Protein AF-A0A8J1ZLB8-F1 (afdb_monomer_lite)

Foldseek 3Di:
DPPPDPPVPPLVFPDVVLVVVVVVVVVVVVVVCVVVDDPDPPPDDDDDDPVNPPPPPVVVVVVCVVVVVVVVVVVVVVVVVCVVPPPPPDPPPDPPDPPPDPCNVVVVVVVVVVVVVVVVVVVCVVPPDDPDPVVVVVVVVLVVLVSVCNRDNPCVVVCVCVVVVPDPCVVVPDDPDDDDDDDDDDDDDDDDDDDDDDDDDDDDDDDDDDDDDDDDDDDDDDDDDDPPPPDPVVVVVVVVVVVVVVVVVVVVVVVVD

pLDDT: mean 73.33, std 17.52, range [40.47, 98.06]

Structure (mmCIF, N/CA/C/O backbone):
data_AF-A0A8J1ZLB8-F1
#
_entry.id   AF-A0A8J1ZLB8-F1
#
loop_
_atom_site.group_PDB
_atom_site.id
_atom_site.type_symbol
_atom_site.label_atom_id
_atom_site.label_alt_id
_atom_site.label_comp_id
_atom_site.label_asym_id
_atom_site.label_entity_id
_atom_site.label_seq_id
_atom_site.pdbx_PDB_ins_code
_atom_site.Cartn_x
_atom_site.Cartn_y
_atom_site.Cartn_z
_atom_site.occupancy
_atom_site.B_iso_or_equiv
_atom_site.auth_seq_id
_atom_site.auth_comp_id
_atom_site.auth_asym_id
_atom_site.auth_atom_id
_atom_site.pdbx_PDB_model_num
ATOM 1 N N . MET A 1 1 ? -5.712 25.167 -37.700 1.00 40.47 1 MET A N 1
ATOM 2 C CA . MET A 1 1 ? -4.443 24.939 -38.430 1.00 40.47 1 MET A CA 1
ATOM 3 C C . MET A 1 1 ? -3.488 24.158 -37.533 1.00 40.47 1 MET A C 1
ATOM 5 O O . MET A 1 1 ? -3.060 24.693 -36.518 1.00 40.47 1 MET A O 1
ATOM 9 N N . ARG A 1 2 ? -3.195 22.885 -37.835 1.00 43.94 2 ARG A N 1
ATOM 10 C CA . ARG A 1 2 ? -2.153 22.135 -37.110 1.00 43.94 2 ARG A CA 1
ATOM 11 C C . ARG A 1 2 ? -0.800 22.646 -37.607 1.00 43.94 2 ARG A C 1
ATOM 13 O O . ARG A 1 2 ? -0.484 22.433 -38.773 1.00 43.94 2 ARG A O 1
ATOM 20 N N . LYS A 1 3 ? -0.031 23.344 -36.763 1.00 55.56 3 LYS A N 1
ATOM 21 C CA . LYS A 1 3 ? 1.382 23.636 -37.055 1.00 55.56 3 LYS A CA 1
ATOM 22 C C . LYS A 1 3 ? 2.060 22.293 -37.322 1.00 55.56 3 LYS A C 1
ATOM 24 O O . LYS A 1 3 ? 2.099 21.449 -36.430 1.00 55.56 3 LYS A O 1
ATOM 29 N N . GLY A 1 4 ? 2.504 22.077 -38.558 1.00 53.75 4 GLY A N 1
ATOM 30 C CA . GLY A 1 4 ? 3.245 20.882 -38.934 1.00 53.75 4 GLY A CA 1
ATOM 31 C C . GLY A 1 4 ? 4.546 20.865 -38.151 1.00 53.75 4 GLY A C 1
ATOM 32 O O . GLY A 1 4 ? 5.488 21.571 -38.497 1.00 53.75 4 GLY A O 1
ATOM 33 N N . THR A 1 5 ? 4.583 20.110 -37.057 1.00 59.38 5 THR A N 1
ATOM 34 C CA . THR A 1 5 ? 5.832 19.806 -36.373 1.00 59.38 5 THR A CA 1
ATOM 35 C C . THR A 1 5 ? 6.737 19.109 -37.376 1.00 59.38 5 THR A C 1
ATOM 37 O O . THR A 1 5 ? 6.315 18.207 -38.105 1.00 59.38 5 THR A O 1
ATOM 40 N N . ASN A 1 6 ? 7.971 19.593 -37.476 1.00 57.19 6 ASN A N 1
ATOM 41 C CA . ASN A 1 6 ? 8.939 19.115 -38.447 1.00 57.19 6 ASN A CA 1
ATOM 42 C C . ASN A 1 6 ? 9.254 17.642 -38.124 1.00 57.19 6 ASN A C 1
ATOM 44 O O . ASN A 1 6 ? 10.035 17.345 -37.222 1.00 57.19 6 ASN A O 1
ATOM 48 N N . LYS A 1 7 ? 8.591 16.701 -38.815 1.00 56.00 7 LYS A N 1
ATOM 49 C CA . LYS A 1 7 ? 8.651 15.254 -38.518 1.00 56.00 7 LYS A CA 1
ATOM 50 C C . LYS A 1 7 ? 10.075 14.689 -38.581 1.00 56.00 7 LYS A C 1
ATOM 52 O O . LYS A 1 7 ? 10.342 13.642 -38.008 1.00 56.00 7 LYS A O 1
ATOM 57 N N . ARG A 1 8 ? 10.988 15.390 -39.259 1.00 54.62 8 ARG A N 1
ATOM 58 C CA . ARG A 1 8 ? 12.393 15.002 -39.424 1.00 54.62 8 ARG A CA 1
ATOM 59 C C . ARG A 1 8 ? 13.282 15.243 -38.201 1.00 54.62 8 ARG A C 1
ATOM 61 O O . ARG A 1 8 ? 14.346 14.642 -38.148 1.00 54.62 8 ARG A O 1
ATOM 68 N N . THR A 1 9 ? 12.896 16.093 -37.248 1.00 60.22 9 THR A N 1
ATOM 69 C CA . THR A 1 9 ? 13.783 16.492 -36.133 1.00 60.22 9 THR A CA 1
ATOM 70 C C . THR A 1 9 ? 13.351 15.963 -34.770 1.00 60.22 9 THR A C 1
ATOM 72 O O . THR A 1 9 ? 14.008 16.253 -33.774 1.00 60.22 9 THR A O 1
ATOM 75 N N . ASN A 1 10 ? 12.258 15.203 -34.689 1.00 60.19 10 ASN A N 1
ATOM 76 C CA . ASN A 1 10 ? 11.824 14.640 -33.419 1.00 60.19 10 ASN A CA 1
ATOM 77 C C . ASN A 1 10 ? 12.592 13.340 -33.131 1.00 60.19 10 ASN A C 1
ATOM 79 O O . ASN A 1 10 ? 12.220 12.268 -33.596 1.00 60.19 10 ASN A O 1
ATOM 83 N N . VAL A 1 11 ? 13.699 13.465 -32.398 1.00 63.94 11 VAL A N 1
ATOM 84 C CA . VAL A 1 11 ? 14.582 12.359 -31.977 1.00 63.94 11 VAL A CA 1
ATOM 85 C C . VAL A 1 11 ? 14.112 11.661 -30.697 1.00 63.94 11 VAL A C 1
ATOM 87 O O . VAL A 1 11 ? 14.780 10.740 -30.235 1.00 63.94 11 VAL A O 1
ATOM 90 N N . SER A 1 12 ? 12.969 12.058 -30.121 1.00 67.94 12 SER A N 1
ATOM 91 C CA . SER A 1 12 ? 12.459 11.471 -28.873 1.00 67.94 12 SER A CA 1
ATOM 92 C C . SER A 1 12 ? 12.222 9.962 -28.965 1.00 67.94 12 SER A C 1
ATOM 94 O O . SER A 1 12 ? 12.356 9.264 -27.965 1.00 67.94 12 SER A O 1
ATOM 96 N N . TYR A 1 13 ? 11.918 9.450 -30.160 1.00 72.06 13 TYR A N 1
ATOM 97 C CA . TYR A 1 13 ? 11.732 8.024 -30.407 1.00 72.06 13 TYR A CA 1
ATOM 98 C C . TYR A 1 13 ? 12.517 7.611 -31.650 1.00 72.06 13 TYR A C 1
ATOM 100 O O . TYR A 1 13 ? 12.378 8.216 -32.711 1.00 72.06 13 TYR A O 1
ATOM 108 N N . GLY A 1 14 ? 13.320 6.550 -31.542 1.00 72.50 14 GLY A N 1
ATOM 109 C CA . GLY A 1 14 ? 14.112 6.042 -32.666 1.00 72.50 14 GLY A CA 1
ATOM 110 C C . GLY A 1 14 ? 13.281 5.400 -33.786 1.00 72.50 14 GLY A C 1
ATOM 111 O O . GLY A 1 14 ? 13.814 5.147 -34.862 1.00 72.50 14 GLY A O 1
ATOM 112 N N . ASN A 1 15 ? 11.994 5.121 -33.546 1.00 80.44 15 ASN A N 1
ATOM 113 C CA . ASN A 1 15 ? 11.062 4.546 -34.517 1.00 80.44 15 ASN A CA 1
ATOM 114 C C . ASN A 1 15 ? 9.726 5.324 -34.499 1.00 80.44 15 ASN A C 1
ATOM 116 O O . ASN A 1 15 ? 9.099 5.394 -33.437 1.00 80.44 15 ASN A O 1
ATOM 120 N N . PRO A 1 16 ? 9.259 5.867 -35.643 1.00 78.56 16 PRO A N 1
ATOM 121 C CA . PRO A 1 16 ? 8.030 6.663 -35.709 1.00 78.56 16 PRO A CA 1
ATOM 122 C C . PRO A 1 16 ? 6.764 5.871 -35.355 1.00 78.56 16 PRO A C 1
ATOM 124 O O . PRO A 1 16 ? 5.868 6.417 -34.724 1.00 78.56 16 PRO A O 1
ATOM 127 N N . ILE A 1 17 ? 6.705 4.576 -35.680 1.00 81.38 17 ILE A N 1
ATOM 128 C CA . ILE A 1 17 ? 5.541 3.729 -35.365 1.00 81.38 17 ILE A CA 1
ATOM 129 C C . ILE A 1 17 ? 5.381 3.595 -33.848 1.00 81.38 17 ILE A C 1
ATOM 131 O O . ILE A 1 17 ? 4.277 3.655 -33.313 1.00 81.38 17 ILE A O 1
ATOM 135 N N . ILE A 1 18 ? 6.501 3.453 -33.137 1.00 78.56 18 ILE A N 1
ATOM 136 C CA . ILE A 1 18 ? 6.495 3.357 -31.677 1.00 78.56 18 ILE A CA 1
ATOM 137 C C . ILE A 1 18 ? 6.088 4.693 -31.053 1.00 78.56 18 ILE A C 1
ATOM 139 O O . ILE A 1 18 ? 5.350 4.698 -30.071 1.00 78.56 18 ILE A O 1
ATOM 143 N N . ALA A 1 19 ? 6.518 5.812 -31.643 1.00 83.00 19 ALA A N 1
ATOM 144 C CA . ALA A 1 19 ? 6.113 7.143 -31.202 1.00 83.00 19 ALA A CA 1
ATOM 145 C C . ALA A 1 19 ? 4.588 7.321 -31.263 1.00 83.00 19 ALA A C 1
ATOM 147 O O . ALA A 1 19 ? 3.986 7.802 -30.303 1.00 83.00 19 ALA A O 1
ATOM 148 N N . ASP A 1 20 ? 3.958 6.889 -32.358 1.00 86.00 20 ASP A N 1
ATOM 149 C CA . ASP A 1 20 ? 2.507 6.983 -32.531 1.00 86.00 20 ASP A CA 1
ATOM 150 C C . ASP A 1 20 ? 1.755 6.089 -31.531 1.00 86.00 20 ASP A C 1
ATOM 152 O O . ASP A 1 20 ? 0.776 6.530 -30.923 1.00 86.00 20 ASP A O 1
ATOM 156 N N . ILE A 1 21 ? 2.239 4.863 -31.295 1.00 86.06 21 ILE A N 1
ATOM 157 C CA . ILE A 1 21 ? 1.662 3.933 -30.309 1.00 86.06 21 ILE A CA 1
ATOM 158 C C . ILE A 1 21 ? 1.774 4.496 -28.885 1.00 86.06 21 ILE A C 1
ATOM 160 O O . ILE A 1 21 ? 0.790 4.499 -28.144 1.00 86.06 21 ILE A O 1
ATOM 164 N N . GLU A 1 22 ? 2.944 5.002 -28.488 1.00 86.62 22 GLU A N 1
ATOM 165 C CA . GLU A 1 22 ? 3.147 5.602 -27.163 1.00 86.62 22 GLU A CA 1
ATOM 166 C C . GLU A 1 22 ? 2.299 6.864 -26.980 1.00 86.62 22 GLU A C 1
ATOM 168 O O . GLU A 1 22 ? 1.664 7.040 -25.940 1.00 86.62 22 GLU A O 1
ATOM 173 N N . HIS A 1 23 ? 2.190 7.705 -28.012 1.00 89.06 23 HIS A N 1
ATOM 174 C CA . HIS A 1 23 ? 1.315 8.872 -27.980 1.00 89.06 23 HIS A CA 1
ATOM 175 C C . HIS A 1 23 ? -0.155 8.471 -27.783 1.00 89.06 23 HIS A C 1
ATOM 177 O O . HIS A 1 23 ? -0.851 9.047 -26.944 1.00 89.06 23 HIS A O 1
ATOM 183 N N . GLN A 1 24 ? -0.642 7.457 -28.506 1.00 93.06 24 GLN A N 1
ATOM 184 C CA . GLN A 1 24 ? -1.999 6.932 -28.322 1.00 93.06 24 GLN A CA 1
ATOM 185 C C . GLN A 1 24 ? -2.209 6.373 -26.912 1.00 93.06 24 GLN A C 1
ATOM 187 O O . GLN A 1 24 ? -3.210 6.685 -26.267 1.00 93.06 24 GLN A O 1
ATOM 192 N N . LYS A 1 25 ? -1.248 5.606 -26.393 1.00 91.81 25 LYS A N 1
ATOM 193 C CA . LYS A 1 25 ? -1.292 5.044 -25.038 1.00 91.81 25 LYS A CA 1
ATOM 194 C C . LYS A 1 25 ? -1.310 6.135 -23.967 1.00 91.81 25 LYS A C 1
ATOM 196 O O . LYS A 1 25 ? -2.074 6.035 -23.008 1.00 91.81 25 LYS A O 1
ATOM 201 N N . MET A 1 26 ? -0.525 7.197 -24.144 1.00 91.19 26 MET A N 1
ATOM 202 C CA . MET A 1 26 ? -0.524 8.367 -23.265 1.00 91.19 26 MET A CA 1
ATOM 203 C C . MET A 1 26 ? -1.880 9.081 -23.289 1.00 91.19 26 MET A C 1
ATOM 205 O O . MET A 1 26 ? -2.422 9.397 -22.232 1.00 91.19 26 MET A O 1
ATOM 209 N N . MET A 1 27 ? -2.468 9.272 -24.473 1.00 95.44 27 MET A N 1
ATOM 210 C CA . MET A 1 27 ? -3.801 9.868 -24.620 1.00 95.44 27 MET A CA 1
ATOM 211 C C . MET A 1 27 ? -4.899 9.018 -23.967 1.00 95.44 27 MET A C 1
ATOM 213 O O . MET A 1 27 ? -5.788 9.565 -23.314 1.00 95.44 27 MET A O 1
ATOM 217 N N . LEU A 1 28 ? -4.831 7.689 -24.097 1.00 96.50 28 LEU A N 1
ATOM 218 C CA . LEU A 1 28 ? -5.765 6.771 -23.439 1.00 96.50 28 LEU A CA 1
ATOM 219 C C . LEU A 1 28 ? -5.640 6.838 -21.916 1.00 96.50 28 LEU A C 1
ATOM 221 O O . LEU A 1 28 ? -6.648 7.040 -21.243 1.00 96.50 28 LEU A O 1
ATOM 225 N N . ARG A 1 29 ? -4.417 6.769 -21.377 1.00 94.12 29 ARG A N 1
ATOM 226 C CA . ARG A 1 29 ? -4.162 6.909 -19.933 1.00 94.12 29 ARG A CA 1
ATOM 227 C C . ARG A 1 29 ? -4.671 8.236 -19.390 1.00 94.12 29 ARG A C 1
ATOM 229 O O . ARG A 1 29 ? -5.347 8.251 -18.370 1.00 94.12 29 ARG A O 1
ATOM 236 N N . HIS A 1 30 ? -4.398 9.332 -20.092 1.00 96.44 30 HIS A N 1
ATOM 237 C CA . HIS A 1 30 ? -4.903 10.651 -19.726 1.00 96.44 30 HIS A CA 1
ATOM 238 C C . HIS A 1 30 ? -6.437 10.669 -19.689 1.00 96.44 30 HIS A C 1
ATOM 240 O O . HIS A 1 30 ? -7.037 11.151 -18.732 1.00 96.44 30 HIS A O 1
ATOM 246 N N . ARG A 1 31 ? -7.098 10.068 -20.685 1.00 97.06 31 ARG A N 1
ATOM 247 C CA . ARG A 1 31 ? -8.562 9.962 -20.713 1.00 97.06 31 ARG A CA 1
ATOM 248 C C . ARG A 1 31 ? -9.110 9.103 -19.571 1.00 97.06 31 ARG A C 1
ATOM 250 O O . ARG A 1 31 ? -10.140 9.447 -19.000 1.00 97.06 31 ARG A O 1
ATOM 257 N N . GLU A 1 32 ? -8.460 7.992 -19.245 1.00 95.88 32 GLU A N 1
ATOM 258 C CA . GLU A 1 32 ? -8.831 7.146 -18.106 1.00 95.88 32 GLU A CA 1
ATOM 259 C C . GLU A 1 32 ? -8.645 7.869 -16.772 1.00 95.88 32 GLU A C 1
ATOM 261 O O . GLU A 1 32 ? -9.512 7.772 -15.908 1.00 95.88 32 GLU A O 1
ATOM 266 N N . GLN A 1 33 ? -7.558 8.624 -16.616 1.00 92.81 33 GLN A N 1
ATOM 267 C CA . GLN A 1 33 ? -7.312 9.455 -15.439 1.00 92.81 33 GLN A CA 1
ATOM 268 C C . GLN A 1 33 ? -8.386 10.530 -15.297 1.00 92.81 33 GLN A C 1
ATOM 270 O O . GLN A 1 33 ? -8.980 10.629 -14.232 1.00 92.81 33 GLN A O 1
ATOM 275 N N . LEU A 1 34 ? -8.722 11.251 -16.372 1.00 93.75 34 LEU A N 1
ATOM 276 C CA . LEU A 1 34 ? -9.804 12.240 -16.358 1.00 93.75 34 LEU A CA 1
ATOM 277 C C . LEU A 1 34 ? -11.162 11.630 -15.989 1.00 93.75 34 LEU A C 1
ATOM 279 O O . LEU A 1 34 ? -11.933 12.261 -15.277 1.00 93.75 34 LEU A O 1
ATOM 283 N N . LYS A 1 35 ? -11.453 10.401 -16.436 1.00 95.38 35 LYS A N 1
ATOM 284 C CA . LYS A 1 35 ? -12.677 9.681 -16.041 1.00 95.38 35 LYS A CA 1
ATOM 285 C C . LYS A 1 35 ? -12.693 9.300 -14.558 1.00 95.38 35 LYS A C 1
ATOM 287 O O . LYS A 1 35 ? -13.764 9.248 -13.967 1.00 95.38 35 LYS A O 1
ATOM 292 N N . LYS A 1 36 ? -11.531 8.969 -13.989 1.00 91.94 36 LYS A N 1
ATOM 293 C CA . LYS A 1 36 ? -11.378 8.554 -12.583 1.00 91.94 36 LYS A CA 1
ATOM 294 C C . LYS A 1 36 ? -11.166 9.728 -11.628 1.00 91.94 36 LYS A C 1
ATOM 296 O O . LYS A 1 36 ? -11.253 9.538 -10.419 1.00 91.94 36 LYS A O 1
ATOM 301 N N . MET A 1 37 ? -10.855 10.912 -12.149 1.00 88.56 37 MET A N 1
ATOM 302 C CA . MET A 1 37 ? -10.563 12.091 -11.349 1.00 88.56 37 MET A CA 1
ATOM 303 C C . MET A 1 37 ? -11.833 12.546 -10.634 1.00 88.56 37 MET A C 1
ATOM 305 O O . MET A 1 37 ? -12.793 12.988 -11.261 1.00 88.56 37 MET A O 1
ATOM 309 N N . GLN A 1 38 ? -11.834 12.429 -9.311 1.00 88.56 38 GLN A N 1
ATOM 310 C CA . GLN A 1 38 ? -12.855 13.046 -8.480 1.00 88.56 38 GLN A CA 1
ATOM 311 C C . GLN A 1 38 ? -12.472 14.499 -8.203 1.00 88.56 38 GLN A C 1
ATOM 313 O O . GLN A 1 38 ? -11.293 14.849 -8.149 1.00 88.56 38 GLN A O 1
ATOM 318 N N . CYS A 1 39 ? -13.472 15.355 -8.025 1.00 81.44 39 CYS A N 1
ATOM 319 C CA . CYS A 1 39 ? -13.274 16.710 -7.534 1.00 81.44 39 CYS A CA 1
ATOM 320 C C . CYS A 1 39 ? -12.848 16.662 -6.058 1.00 81.44 39 CYS A C 1
ATOM 322 O O . CYS A 1 39 ? -13.679 16.727 -5.159 1.00 81.44 39 CYS A O 1
ATOM 324 N N . SER A 1 40 ? -11.547 16.536 -5.796 1.00 80.12 40 SER A N 1
ATOM 325 C CA . SER A 1 40 ? -10.995 16.734 -4.456 1.00 80.12 40 SER A CA 1
ATOM 326 C C . SER A 1 40 ? -10.504 18.168 -4.317 1.00 80.12 40 SER A C 1
ATOM 328 O O . SER A 1 40 ? -9.584 18.587 -5.021 1.00 80.12 40 SER A O 1
ATOM 330 N N . ILE A 1 41 ? -11.096 18.914 -3.389 1.00 83.69 41 ILE A N 1
ATOM 331 C CA . ILE A 1 41 ? -10.456 20.111 -2.848 1.00 83.69 41 ILE A CA 1
ATOM 332 C C . ILE A 1 41 ? -9.300 19.603 -1.988 1.00 83.69 41 ILE A C 1
ATOM 334 O O . ILE A 1 41 ? -9.529 18.894 -1.006 1.00 83.69 41 ILE A O 1
ATOM 338 N N . ASP A 1 42 ? -8.068 19.894 -2.402 1.00 78.75 42 ASP A N 1
ATOM 339 C CA . ASP A 1 42 ? -6.890 19.529 -1.627 1.00 78.75 42 ASP A CA 1
ATOM 340 C C . ASP A 1 42 ? -6.841 20.395 -0.367 1.00 78.75 42 ASP A C 1
ATOM 342 O O . ASP A 1 42 ? -6.472 21.567 -0.407 1.00 78.75 42 ASP A O 1
ATOM 346 N N . ASN A 1 43 ? -7.287 19.814 0.744 1.00 84.94 43 ASN A N 1
ATOM 347 C CA . ASN A 1 43 ? -7.196 20.427 2.065 1.00 84.94 43 ASN A CA 1
ATOM 348 C C . ASN A 1 43 ? -5.887 20.053 2.773 1.00 84.94 43 ASN A C 1
ATOM 350 O O . ASN A 1 43 ? -5.729 20.367 3.955 1.00 84.94 43 ASN A O 1
ATOM 354 N N . ASN A 1 44 ? -4.960 19.357 2.103 1.00 81.88 44 ASN A N 1
ATOM 355 C CA . ASN A 1 44 ? -3.678 19.058 2.715 1.00 81.88 44 ASN A CA 1
ATOM 356 C C . ASN A 1 44 ? -2.854 20.341 2.854 1.00 81.88 44 ASN A C 1
ATOM 358 O O . ASN A 1 44 ? -2.887 21.219 1.986 1.00 81.88 44 ASN A O 1
ATOM 362 N N . PRO 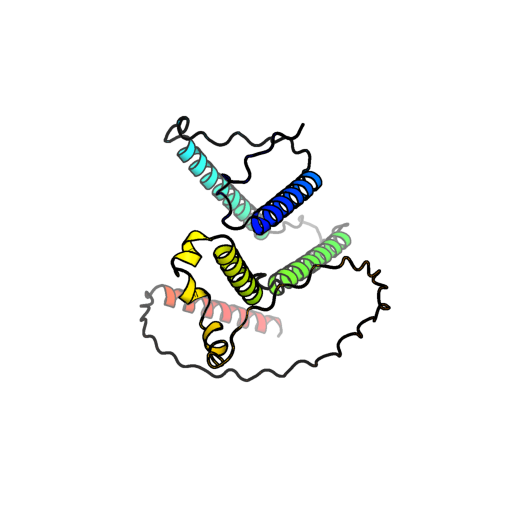A 1 45 ? -2.085 20.467 3.943 1.00 78.88 45 PRO A N 1
ATOM 363 C CA . PRO A 1 45 ? -1.143 21.562 4.064 1.00 78.88 45 PRO A CA 1
ATOM 364 C C . PRO A 1 45 ? -0.101 21.479 2.933 1.00 78.88 45 PRO A C 1
ATOM 366 O O . PRO A 1 45 ? 0.291 20.377 2.537 1.00 78.88 45 PRO A O 1
ATOM 369 N N . PRO A 1 46 ? 0.377 22.626 2.416 1.00 85.00 46 PRO A N 1
ATOM 370 C CA . PRO A 1 46 ? 1.384 22.643 1.364 1.00 85.00 46 PRO A CA 1
ATOM 371 C C . PRO A 1 46 ? 2.649 21.899 1.806 1.00 85.00 46 PRO A C 1
ATOM 373 O O . PRO A 1 46 ? 3.038 21.950 2.976 1.00 85.00 46 PRO A O 1
ATOM 376 N N . ALA A 1 47 ? 3.309 21.231 0.855 1.00 81.62 47 ALA A N 1
ATOM 377 C CA . ALA A 1 47 ? 4.542 20.504 1.128 1.00 81.62 47 ALA A CA 1
ATOM 378 C C . ALA A 1 47 ? 5.602 21.440 1.750 1.00 81.62 47 ALA A C 1
ATOM 380 O O . ALA A 1 47 ? 5.764 22.578 1.289 1.00 81.62 47 ALA A O 1
ATOM 381 N N . PRO A 1 48 ? 6.335 20.985 2.783 1.00 72.12 48 PRO A N 1
ATOM 382 C CA . PRO A 1 48 ? 7.326 21.810 3.458 1.00 72.12 48 PRO A CA 1
ATOM 383 C C . PRO A 1 48 ? 8.436 22.190 2.477 1.00 72.12 48 PRO A C 1
ATOM 385 O O . PRO A 1 48 ? 9.114 21.335 1.908 1.00 72.12 48 PRO A O 1
ATOM 388 N N . GLN A 1 49 ? 8.616 23.491 2.270 1.00 82.50 49 GLN A N 1
ATOM 389 C CA . GLN A 1 49 ? 9.636 24.019 1.375 1.00 82.50 49 GLN A CA 1
ATOM 390 C C . GLN A 1 49 ? 11.021 23.869 2.026 1.00 82.50 49 GLN A C 1
ATOM 392 O O . GLN A 1 49 ? 11.198 24.329 3.154 1.00 82.50 49 GLN A O 1
ATOM 397 N N . PRO A 1 50 ? 12.026 23.290 1.342 1.00 72.62 50 PRO A N 1
ATOM 398 C CA . PRO A 1 50 ? 13.332 22.990 1.941 1.00 72.62 50 PRO A CA 1
ATOM 399 C C . PRO A 1 50 ? 14.073 24.245 2.421 1.00 72.62 50 PRO A C 1
ATOM 401 O O . PRO A 1 50 ? 14.836 24.190 3.375 1.00 72.62 50 PRO A O 1
ATOM 404 N N . HIS A 1 51 ? 13.803 25.396 1.806 1.00 78.88 51 HIS A N 1
ATOM 405 C CA . HIS A 1 51 ? 14.373 26.686 2.197 1.00 78.88 51 HIS A CA 1
ATOM 406 C C . HIS A 1 51 ? 13.616 27.379 3.347 1.00 78.88 51 HIS A C 1
ATOM 408 O O . HIS A 1 51 ? 14.128 28.340 3.911 1.00 78.88 51 HIS A O 1
ATOM 414 N N . LEU A 1 52 ? 12.417 26.901 3.711 1.00 70.62 52 LEU A N 1
ATOM 415 C CA . LEU A 1 52 ? 11.677 27.316 4.913 1.00 70.62 52 LEU A CA 1
ATOM 416 C C . LEU A 1 52 ? 11.808 26.308 6.063 1.00 70.62 52 LEU A C 1
ATOM 418 O O . LEU A 1 52 ? 11.213 26.522 7.123 1.00 70.62 52 LEU A O 1
ATOM 422 N N . GLN A 1 53 ? 12.571 25.225 5.883 1.00 62.75 53 GLN A N 1
ATOM 423 C CA . GLN A 1 53 ? 12.888 24.304 6.968 1.00 62.75 53 GLN A CA 1
ATOM 424 C C . GLN A 1 53 ? 13.757 25.044 7.983 1.00 62.75 53 GLN A C 1
ATOM 426 O O . GLN A 1 53 ? 14.978 25.121 7.872 1.00 62.75 53 GLN A O 1
ATOM 431 N N . LEU A 1 54 ? 13.100 25.616 8.991 1.00 64.50 54 LEU A N 1
ATOM 432 C CA . LEU A 1 54 ? 13.738 26.051 10.222 1.00 64.50 54 LEU A CA 1
ATOM 433 C C . LEU A 1 54 ? 14.310 24.789 10.869 1.00 64.50 54 LEU A C 1
ATOM 435 O O . LEU A 1 54 ? 13.595 24.074 11.578 1.00 64.50 54 LEU A O 1
ATOM 439 N N . PHE A 1 55 ? 15.569 24.478 10.554 1.00 60.16 55 PHE A N 1
ATOM 440 C CA . PHE A 1 55 ? 16.314 23.353 11.106 1.00 60.16 55 PHE A CA 1
ATOM 441 C C . PHE A 1 55 ? 16.106 23.323 12.628 1.00 60.16 55 PHE A C 1
ATOM 443 O O . PHE A 1 55 ? 16.492 24.244 13.341 1.00 60.16 55 PHE A O 1
ATOM 450 N N . GLY A 1 56 ? 15.389 22.303 13.106 1.00 74.56 56 GLY A N 1
ATOM 451 C CA . GLY A 1 56 ? 14.963 22.176 14.501 1.00 74.56 56 GLY A CA 1
ATOM 452 C C . GLY A 1 56 ? 13.447 22.086 14.679 1.00 74.56 56 GLY A C 1
ATOM 453 O O . GLY A 1 56 ? 12.983 21.148 15.322 1.00 74.56 56 GLY A O 1
ATOM 454 N N . ARG A 1 57 ? 12.643 22.972 14.074 1.00 75.69 57 ARG A N 1
ATOM 455 C CA . ARG A 1 57 ? 11.183 22.998 14.314 1.00 75.69 57 ARG A CA 1
ATOM 456 C C . ARG A 1 57 ? 10.496 21.721 13.833 1.00 75.69 57 ARG A C 1
ATOM 458 O O . ARG A 1 57 ? 9.720 21.128 14.577 1.00 75.69 57 ARG A O 1
ATOM 465 N N . ASP A 1 58 ? 10.844 21.260 12.636 1.00 78.06 58 ASP A N 1
ATOM 466 C CA . ASP A 1 58 ? 10.296 20.022 12.069 1.00 78.06 58 ASP A CA 1
ATOM 467 C C . ASP A 1 58 ? 10.791 18.781 12.817 1.00 78.06 58 ASP A C 1
ATOM 469 O O . ASP A 1 58 ? 10.064 17.801 12.960 1.00 78.06 58 ASP A O 1
ATOM 473 N N . TYR A 1 59 ? 12.015 18.830 13.345 1.00 83.81 59 TYR A N 1
ATOM 474 C CA . TYR A 1 59 ? 12.561 17.769 14.185 1.00 83.81 59 TYR A CA 1
ATOM 475 C C . TYR A 1 59 ? 11.798 17.658 15.510 1.00 83.81 59 TYR A C 1
ATOM 477 O O . TYR A 1 59 ? 11.407 16.557 15.897 1.00 83.81 59 TYR A O 1
ATOM 485 N N . PHE A 1 60 ? 11.510 18.786 16.170 1.00 85.62 60 PHE A N 1
ATOM 486 C CA . PHE A 1 60 ? 10.676 18.815 17.373 1.00 85.62 60 PHE A CA 1
ATOM 487 C C . PHE A 1 60 ? 9.236 18.395 17.086 1.00 85.62 60 PHE A C 1
ATOM 489 O O . PHE A 1 60 ? 8.665 17.660 17.885 1.00 85.62 60 PHE A O 1
ATOM 496 N N . ALA A 1 61 ? 8.659 18.799 15.951 1.00 85.88 61 ALA A N 1
ATOM 497 C CA . ALA A 1 61 ? 7.318 18.378 15.554 1.00 85.88 61 ALA A CA 1
ATOM 498 C C . ALA A 1 61 ? 7.243 16.861 15.332 1.00 85.88 61 ALA A C 1
ATOM 500 O O . ALA A 1 61 ? 6.351 16.213 15.873 1.00 85.88 61 ALA A O 1
ATOM 501 N N . LYS A 1 62 ? 8.214 16.279 14.614 1.00 88.69 62 LYS A N 1
ATOM 502 C CA . LYS A 1 62 ? 8.310 14.824 14.415 1.00 88.69 62 LYS A CA 1
ATOM 503 C C . LYS A 1 62 ? 8.502 14.086 15.734 1.00 88.69 62 LYS A C 1
ATOM 505 O O . LYS A 1 62 ? 7.743 13.170 16.019 1.00 88.69 62 LYS A O 1
ATOM 510 N N . LYS A 1 63 ? 9.457 14.518 16.567 1.00 94.44 63 LYS A N 1
ATOM 511 C CA . LYS A 1 63 ? 9.669 13.927 17.895 1.00 94.44 63 LYS A CA 1
ATOM 512 C C . LYS A 1 63 ? 8.410 13.994 18.749 1.00 94.44 63 LYS A C 1
ATOM 514 O O . LYS A 1 63 ? 8.024 12.979 19.310 1.00 94.44 63 LYS A O 1
ATOM 519 N N . ARG A 1 64 ? 7.751 15.156 18.797 1.00 93.25 64 ARG A N 1
ATOM 520 C CA . ARG A 1 64 ? 6.495 15.344 19.526 1.00 93.25 64 ARG A CA 1
ATOM 521 C C . ARG A 1 64 ? 5.415 14.395 19.019 1.00 93.25 64 ARG A C 1
ATOM 523 O O . ARG A 1 64 ? 4.793 13.741 19.843 1.00 93.25 64 ARG A O 1
ATOM 530 N N . ALA A 1 65 ? 5.238 14.281 17.703 1.00 93.38 65 ALA A N 1
ATOM 531 C CA . ALA A 1 65 ? 4.263 13.375 17.105 1.00 93.38 65 ALA A CA 1
ATOM 532 C C . ALA A 1 65 ? 4.545 11.909 17.469 1.00 93.38 65 ALA A C 1
ATOM 534 O O . ALA A 1 65 ? 3.638 11.198 17.887 1.00 93.38 65 ALA A O 1
ATOM 535 N N . THR A 1 66 ? 5.805 11.468 17.392 1.00 95.88 66 THR A N 1
ATOM 536 C CA . THR A 1 66 ? 6.196 10.105 17.781 1.00 95.88 66 THR A CA 1
ATOM 537 C C . THR A 1 66 ? 5.961 9.849 19.268 1.00 95.88 66 THR A C 1
ATOM 539 O O . THR A 1 66 ? 5.403 8.819 19.631 1.00 95.88 66 THR A O 1
ATOM 542 N N . THR A 1 67 ? 6.342 10.787 20.141 1.00 97.06 67 THR A N 1
ATOM 543 C CA . THR A 1 67 ? 6.113 10.640 21.585 1.00 97.06 67 THR A CA 1
ATOM 544 C C . THR A 1 67 ? 4.630 10.678 21.929 1.00 97.06 67 THR A C 1
ATOM 546 O O . THR A 1 67 ? 4.185 9.935 22.791 1.00 97.06 67 THR A O 1
ATOM 549 N N . GLU A 1 68 ? 3.852 11.524 21.254 1.00 96.94 68 GLU A N 1
ATOM 550 C CA . GLU A 1 68 ? 2.412 11.637 21.464 1.00 96.94 68 GLU A CA 1
ATOM 551 C C . GLU A 1 68 ? 1.696 10.350 21.059 1.00 96.94 68 GLU A C 1
ATOM 553 O O . GLU A 1 68 ? 0.878 9.862 21.833 1.00 96.94 68 GLU A O 1
ATOM 558 N N . ALA A 1 69 ? 2.064 9.761 19.918 1.00 94.81 69 ALA A N 1
ATOM 559 C CA . ALA A 1 69 ? 1.567 8.455 19.500 1.00 94.81 69 ALA A CA 1
ATOM 560 C C . ALA A 1 69 ? 1.884 7.374 20.549 1.00 94.81 69 ALA A C 1
ATOM 562 O O . ALA A 1 69 ? 0.976 6.708 21.035 1.00 94.81 69 ALA A O 1
ATOM 563 N N . ALA A 1 70 ? 3.137 7.293 21.011 1.00 97.19 70 ALA A N 1
ATOM 564 C CA . ALA A 1 70 ? 3.526 6.334 22.048 1.00 97.19 70 ALA A CA 1
ATOM 565 C C . ALA A 1 70 ? 2.753 6.530 23.370 1.00 97.19 70 ALA A C 1
ATOM 567 O O . ALA A 1 70 ? 2.364 5.563 24.023 1.00 97.19 70 ALA A O 1
ATOM 568 N N . PHE A 1 71 ? 2.484 7.777 23.773 1.00 97.44 71 PHE A N 1
ATOM 569 C CA . PHE A 1 71 ? 1.665 8.063 24.956 1.00 97.44 71 PHE A CA 1
ATOM 570 C C . PHE A 1 71 ? 0.192 7.696 24.766 1.00 97.44 71 PHE A C 1
ATOM 572 O O . PHE A 1 71 ? -0.459 7.295 25.734 1.00 97.44 71 PHE A O 1
ATOM 579 N N . GLN A 1 72 ? -0.354 7.867 23.563 1.00 96.50 72 GLN A N 1
ATOM 580 C CA . GLN A 1 72 ? -1.716 7.442 23.243 1.00 96.50 72 GLN A CA 1
ATOM 581 C C . GLN A 1 72 ? -1.833 5.917 23.337 1.00 96.50 72 GLN A C 1
ATOM 583 O O . GLN A 1 72 ? -2.748 5.435 24.005 1.00 96.50 72 GLN A O 1
ATOM 588 N N . ASP A 1 73 ? -0.860 5.181 22.799 1.00 94.19 73 ASP A N 1
ATOM 589 C CA . ASP A 1 73 ? -0.802 3.719 22.886 1.00 94.19 73 ASP A CA 1
ATOM 590 C C . ASP A 1 73 ? -0.677 3.246 24.335 1.00 94.19 73 ASP A C 1
ATOM 592 O O . ASP A 1 73 ? -1.444 2.394 24.786 1.00 94.19 73 ASP A O 1
ATOM 596 N N . LEU A 1 74 ? 0.217 3.860 25.117 1.00 96.25 74 LEU A N 1
ATOM 597 C CA . LEU A 1 74 ? 0.378 3.531 26.533 1.00 96.25 74 LEU A CA 1
ATOM 598 C C . LEU A 1 74 ? -0.927 3.746 27.311 1.00 96.25 74 LEU A C 1
ATOM 600 O 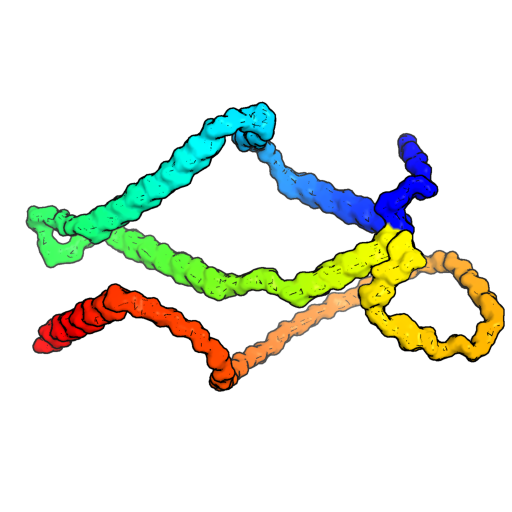O . LEU A 1 74 ? -1.324 2.896 28.107 1.00 96.25 74 LEU A O 1
ATOM 604 N N . LYS A 1 75 ? -1.623 4.863 27.076 1.00 97.94 75 LYS A N 1
ATOM 605 C CA . LYS A 1 75 ? -2.922 5.141 27.708 1.00 97.94 75 LYS A CA 1
ATOM 606 C C . LYS A 1 75 ? -3.991 4.147 27.275 1.00 97.94 75 LYS A C 1
ATOM 608 O O . LYS A 1 75 ? -4.790 3.725 28.110 1.00 97.94 75 LYS A O 1
ATOM 613 N N . MET A 1 76 ? -4.010 3.771 25.999 1.00 97.88 76 MET A N 1
ATOM 614 C CA . MET A 1 76 ? -4.915 2.751 25.482 1.00 97.88 76 MET A CA 1
ATOM 615 C C . MET A 1 76 ? -4.668 1.414 26.193 1.00 97.88 76 MET A C 1
ATOM 617 O O . MET A 1 76 ? -5.603 0.856 26.764 1.00 97.88 76 MET A O 1
ATOM 621 N N . ILE A 1 77 ? -3.419 0.952 26.268 1.00 96.31 77 ILE A N 1
ATOM 622 C CA . ILE A 1 77 ? -3.039 -0.292 26.957 1.00 96.31 77 ILE A CA 1
ATOM 623 C C . ILE A 1 77 ? -3.408 -0.233 28.443 1.00 96.31 77 ILE A C 1
ATOM 625 O O . ILE A 1 77 ? -4.040 -1.151 28.959 1.00 96.31 77 ILE A O 1
ATOM 629 N N . GLN A 1 78 ? -3.101 0.870 29.130 1.00 96.94 78 GLN A N 1
ATOM 630 C CA . GLN A 1 78 ? -3.488 1.068 30.531 1.00 96.94 78 GLN A CA 1
ATOM 631 C C . GLN A 1 78 ? -5.007 1.029 30.725 1.00 96.94 78 GLN A C 1
ATOM 633 O O . GLN A 1 78 ? -5.486 0.505 31.731 1.00 96.94 78 GLN A O 1
ATOM 638 N N . SER A 1 79 ? -5.774 1.580 29.779 1.00 96.94 79 SER A N 1
ATOM 639 C CA . SER A 1 79 ? -7.235 1.538 29.829 1.00 96.94 79 SER A CA 1
ATOM 640 C C . SER A 1 79 ? -7.764 0.111 29.681 1.00 96.94 79 SER A C 1
ATOM 642 O O . SER A 1 79 ? -8.623 -0.287 30.465 1.00 96.94 79 SER A O 1
ATOM 644 N N . ILE A 1 80 ? -7.185 -0.678 28.768 1.00 94.88 80 ILE A N 1
ATOM 645 C CA . ILE A 1 80 ? -7.520 -2.091 28.561 1.00 94.88 80 ILE A CA 1
ATOM 646 C C . ILE A 1 80 ? -7.193 -2.887 29.823 1.00 94.88 80 ILE A C 1
ATOM 648 O O . ILE A 1 80 ? -8.088 -3.511 30.390 1.00 94.88 80 ILE A O 1
ATOM 652 N N . ALA A 1 81 ? -5.959 -2.786 30.323 1.00 95.44 81 ALA A N 1
ATOM 653 C CA . ALA A 1 81 ? -5.519 -3.474 31.532 1.00 95.44 81 ALA A CA 1
ATOM 654 C C . ALA A 1 81 ? -6.429 -3.146 32.720 1.00 95.44 81 ALA A C 1
ATOM 656 O O . ALA A 1 81 ? -6.915 -4.051 33.389 1.00 95.44 81 ALA A O 1
ATOM 657 N N . ARG A 1 82 ? -6.761 -1.863 32.925 1.00 93.94 82 ARG A N 1
ATOM 658 C CA . ARG A 1 82 ? -7.687 -1.435 33.982 1.00 93.94 82 ARG A CA 1
ATOM 659 C C . ARG A 1 82 ? -9.082 -2.029 33.808 1.00 93.94 82 ARG A C 1
ATOM 661 O O . ARG A 1 82 ? -9.714 -2.347 34.805 1.00 93.94 82 ARG A O 1
ATOM 668 N N . THR A 1 83 ? -9.594 -2.146 32.584 1.00 89.81 83 THR A N 1
ATOM 669 C CA . THR A 1 83 ? -10.902 -2.782 32.348 1.00 89.81 83 THR A CA 1
ATOM 670 C C . THR A 1 83 ? -10.870 -4.296 32.520 1.00 89.81 83 THR A C 1
ATOM 672 O O . THR A 1 83 ? -11.861 -4.849 32.985 1.00 89.81 83 THR A O 1
ATOM 675 N N . MET A 1 84 ? -9.751 -4.948 32.195 1.00 90.12 84 MET A N 1
ATOM 676 C CA . MET A 1 84 ? -9.569 -6.395 32.337 1.00 90.12 84 MET A CA 1
ATOM 677 C C . MET A 1 84 ? -9.387 -6.816 33.796 1.00 90.12 84 MET A C 1
ATOM 679 O O . MET A 1 84 ? -9.939 -7.830 34.203 1.00 90.12 84 MET A O 1
ATOM 683 N N . THR A 1 85 ? -8.657 -6.030 34.593 1.00 90.19 85 THR A N 1
ATOM 684 C CA . THR A 1 85 ? -8.394 -6.325 36.012 1.00 90.19 85 THR A CA 1
ATOM 685 C C . THR A 1 85 ? -9.417 -5.714 36.962 1.00 90.19 85 THR A C 1
ATOM 687 O O . THR A 1 85 ? -9.329 -5.927 38.170 1.00 90.19 85 THR A O 1
ATOM 690 N N . ARG A 1 86 ? -10.395 -4.946 36.456 1.00 87.12 86 ARG A N 1
ATOM 691 C CA . ARG A 1 86 ? -11.437 -4.362 37.303 1.00 87.12 86 ARG A CA 1
ATOM 692 C C . ARG A 1 86 ? -12.255 -5.497 37.928 1.00 87.12 86 ARG A C 1
ATOM 694 O O . ARG A 1 86 ? -12.965 -6.183 37.189 1.00 87.12 86 ARG A O 1
ATOM 701 N N . PRO A 1 87 ? -12.243 -5.663 39.264 1.00 81.50 87 PRO A N 1
ATOM 702 C CA . PRO A 1 87 ? -13.129 -6.618 39.904 1.00 81.50 87 PRO A CA 1
ATOM 703 C C . PRO A 1 87 ? -14.571 -6.209 39.603 1.00 81.50 87 PRO A C 1
ATOM 705 O O . PRO A 1 87 ? -14.940 -5.032 39.698 1.00 81.50 87 PRO A O 1
ATOM 708 N N . VAL A 1 88 ? -15.389 -7.173 39.186 1.00 78.31 88 VAL A N 1
ATOM 709 C CA . VAL A 1 88 ? -16.814 -6.944 38.957 1.00 78.31 88 VAL A CA 1
ATOM 710 C C . VAL A 1 88 ? -17.453 -6.735 40.324 1.00 78.31 88 VAL A C 1
ATOM 712 O O . VAL A 1 88 ? -17.821 -7.689 41.002 1.00 78.31 88 VAL A O 1
ATOM 715 N N . GLU A 1 89 ? -17.554 -5.479 40.756 1.00 72.25 89 GLU A N 1
ATOM 716 C CA . GLU A 1 89 ? -18.312 -5.111 41.949 1.00 72.25 89 GLU A CA 1
ATOM 717 C C . GLU A 1 89 ? -19.793 -5.391 41.678 1.00 72.25 89 GLU A C 1
ATOM 719 O O . GLU A 1 89 ? -20.538 -4.546 41.177 1.00 72.25 89 GLU A O 1
ATOM 724 N N . ALA A 1 90 ? -20.222 -6.622 41.957 1.00 65.19 90 ALA A N 1
ATOM 725 C CA . ALA A 1 90 ? -21.633 -6.939 42.013 1.00 65.19 90 ALA A CA 1
ATOM 726 C C . ALA A 1 90 ? -22.245 -6.077 43.133 1.00 65.19 90 ALA A C 1
ATOM 728 O O . ALA A 1 90 ? -21.706 -6.054 44.246 1.00 65.19 90 ALA A O 1
ATOM 729 N N . PRO A 1 91 ? -23.335 -5.333 42.871 1.00 70.94 91 PRO A N 1
ATOM 730 C CA . PRO A 1 91 ? -24.002 -4.558 43.909 1.00 70.94 91 PRO A CA 1
ATOM 731 C C . PRO A 1 91 ? -24.313 -5.472 45.097 1.00 70.94 91 PRO A C 1
ATOM 733 O O . PRO A 1 91 ? -24.945 -6.519 44.931 1.00 70.94 91 PRO A O 1
ATOM 736 N N . ARG A 1 92 ? -23.825 -5.091 46.287 1.00 62.09 92 ARG A N 1
ATOM 737 C CA . ARG A 1 92 ? -24.004 -5.857 47.528 1.00 62.09 92 ARG A CA 1
ATOM 738 C C . ARG A 1 92 ? -25.502 -6.108 47.733 1.00 62.09 92 ARG A C 1
ATOM 740 O O . ARG A 1 92 ? -26.244 -5.169 48.002 1.00 62.09 92 ARG A O 1
ATOM 747 N N . GLY A 1 93 ? -25.935 -7.358 47.567 1.00 64.94 93 GLY A N 1
ATOM 748 C CA . GLY A 1 93 ? -27.333 -7.773 47.729 1.00 64.94 93 GLY A CA 1
ATOM 749 C C . GLY A 1 93 ? -28.018 -8.334 46.479 1.00 64.94 93 GLY A C 1
ATOM 750 O O . GLY A 1 93 ? -29.140 -8.819 46.600 1.00 64.94 93 GLY A O 1
ATOM 751 N N . LEU A 1 94 ? -27.383 -8.328 45.299 1.00 61.00 94 LEU A N 1
ATOM 752 C CA . LEU A 1 94 ? -27.884 -9.137 44.183 1.00 61.00 94 LEU A CA 1
ATOM 753 C C . LEU A 1 94 ? -27.513 -10.616 44.403 1.00 61.00 94 LEU A C 1
ATOM 755 O O . LEU A 1 94 ? -26.372 -10.896 44.777 1.00 61.00 94 LEU A O 1
ATOM 759 N N . PRO A 1 95 ? -28.449 -11.562 44.193 1.00 61.06 95 PRO A N 1
ATOM 760 C CA . PRO A 1 95 ? -28.170 -12.985 44.349 1.00 61.06 95 PRO A CA 1
ATOM 761 C C . PRO A 1 95 ? -26.986 -13.383 43.466 1.00 61.06 95 PRO A C 1
ATOM 763 O O . PRO A 1 95 ? -26.897 -12.933 42.322 1.00 61.06 95 PRO A O 1
ATOM 766 N N . SER A 1 96 ? -26.095 -14.216 44.017 1.00 60.94 96 SER A N 1
ATOM 767 C CA . SER A 1 96 ? -24.942 -14.814 43.332 1.00 60.94 96 SER A CA 1
ATOM 768 C C . SER A 1 96 ? -25.429 -15.712 42.192 1.00 60.94 96 SER A C 1
ATOM 770 O O . SER A 1 96 ? -25.595 -16.920 42.319 1.00 60.94 96 SER A O 1
ATOM 772 N N . GLY A 1 97 ? -25.793 -15.081 41.091 1.00 66.12 97 GLY A N 1
ATOM 773 C CA . GLY A 1 97 ? -26.305 -15.691 39.884 1.00 66.12 97 GLY A CA 1
ATOM 774 C C . GLY A 1 97 ? -25.984 -14.767 38.717 1.00 66.12 97 GLY A C 1
ATOM 775 O O . GLY A 1 97 ? -25.750 -13.572 38.924 1.00 66.12 97 GLY A O 1
ATOM 776 N N . PRO A 1 98 ? -25.943 -15.287 37.481 1.00 64.19 98 PRO A N 1
ATOM 777 C CA . PRO A 1 98 ? -25.618 -14.478 36.319 1.00 64.19 98 PRO A CA 1
ATOM 778 C C . PRO A 1 98 ? -26.593 -13.304 36.257 1.00 64.19 98 PRO A C 1
ATOM 780 O O . PRO A 1 98 ? -27.795 -13.498 36.066 1.00 64.19 98 PRO A O 1
ATOM 783 N N . ILE A 1 99 ? -26.074 -12.089 36.456 1.00 62.38 99 ILE A N 1
ATOM 784 C CA . ILE A 1 99 ? -26.845 -10.851 36.373 1.00 62.38 99 ILE A CA 1
ATOM 785 C C . ILE A 1 99 ? -27.302 -10.740 34.919 1.00 62.38 99 ILE A C 1
ATOM 787 O O . ILE A 1 99 ? -26.575 -10.265 34.043 1.00 62.38 99 ILE A O 1
ATOM 791 N N . LYS A 1 100 ? -28.500 -11.262 34.635 1.00 66.62 100 LYS A N 1
ATOM 792 C CA . LYS A 1 100 ? -29.123 -11.224 33.315 1.00 66.62 100 LYS A CA 1
ATOM 793 C C . LYS A 1 100 ? -29.493 -9.775 33.037 1.00 66.62 100 LYS A C 1
ATOM 795 O O . LYS A 1 100 ? -30.595 -9.328 33.334 1.00 66.62 100 LYS A O 1
ATOM 800 N N . SER A 1 101 ? -28.534 -9.023 32.498 1.00 74.56 101 SER A N 1
ATOM 801 C CA . SER A 1 101 ? -28.800 -7.724 31.892 1.00 74.56 101 SER A CA 1
ATOM 802 C C . SER A 1 101 ? -29.994 -7.876 30.950 1.00 74.56 101 SER A C 1
ATOM 804 O O . SER A 1 101 ? -30.044 -8.832 30.176 1.00 74.56 101 SER A O 1
ATOM 806 N N . LEU A 1 102 ? -30.924 -6.921 30.973 1.00 78.19 102 LEU A N 1
ATOM 807 C CA . LEU A 1 102 ? -32.047 -6.869 30.031 1.00 78.19 102 LEU A CA 1
ATOM 808 C C . LEU A 1 102 ? -31.573 -6.969 28.562 1.00 78.19 102 LEU A C 1
ATOM 810 O O . LEU A 1 102 ? -32.276 -7.499 27.710 1.00 78.19 102 LEU A O 1
ATOM 814 N N . ASN A 1 103 ? -30.327 -6.554 28.294 1.00 86.81 103 ASN A N 1
ATOM 815 C CA . ASN A 1 103 ? -29.682 -6.590 26.980 1.00 86.81 103 ASN A CA 1
ATOM 816 C C . ASN A 1 103 ? -28.748 -7.795 26.767 1.00 86.81 103 ASN A C 1
ATOM 818 O O . ASN A 1 103 ? -27.974 -7.806 25.808 1.00 86.81 103 ASN A O 1
ATOM 822 N N . HIS A 1 104 ? -28.776 -8.807 27.636 1.00 86.44 104 HIS A N 1
ATOM 823 C CA . HIS A 1 104 ? -27.865 -9.951 27.560 1.00 86.44 104 HIS A CA 1
ATOM 824 C C . HIS A 1 104 ? -27.992 -10.702 26.226 1.00 86.44 104 HIS A C 1
ATOM 826 O O . HIS A 1 104 ? -26.983 -10.988 25.588 1.00 86.44 104 HIS A O 1
ATOM 832 N N . SER A 1 105 ? -29.218 -10.940 25.752 1.00 87.81 105 SER A N 1
ATOM 833 C CA . SER A 1 105 ? -29.467 -11.625 24.475 1.00 87.81 105 SER A CA 1
ATOM 834 C C . SER A 1 105 ? -28.927 -10.843 23.275 1.00 87.81 105 SER A C 1
ATOM 836 O O . SER A 1 105 ? -28.300 -11.425 22.392 1.00 87.81 105 SER A O 1
ATOM 838 N N . HIS A 1 106 ? -29.114 -9.517 23.262 1.00 91.00 106 HIS A N 1
ATOM 839 C CA . HIS A 1 106 ? -28.574 -8.652 22.210 1.00 91.00 106 HIS A CA 1
ATOM 840 C C . HIS A 1 106 ? -27.044 -8.638 22.243 1.00 91.00 106 HIS A C 1
ATOM 842 O O . HIS A 1 106 ? -26.402 -8.829 21.216 1.00 91.00 106 HIS A O 1
ATOM 848 N N . ARG A 1 107 ? -26.444 -8.490 23.431 1.00 87.88 107 ARG A N 1
ATOM 849 C CA . ARG A 1 107 ? -24.987 -8.517 23.602 1.00 87.88 107 ARG A CA 1
ATOM 850 C C . ARG A 1 107 ? -24.388 -9.859 23.179 1.00 87.88 107 ARG A C 1
ATOM 852 O O . ARG A 1 107 ? -23.361 -9.860 22.519 1.00 87.88 107 ARG A O 1
ATOM 859 N N . LYS A 1 108 ? -25.037 -10.983 23.502 1.00 92.19 108 LYS A N 1
ATOM 860 C CA . LYS A 1 108 ? -24.618 -12.321 23.058 1.00 92.19 108 LYS A CA 1
ATOM 861 C C . LYS A 1 108 ? -24.664 -12.452 21.532 1.00 92.19 108 LYS A C 1
ATOM 863 O O . LYS A 1 108 ? -23.728 -12.983 20.946 1.00 92.19 108 LYS A O 1
ATOM 868 N N . LYS A 1 109 ? -25.726 -11.949 20.889 1.00 95.88 109 LYS A N 1
ATOM 869 C CA . LYS A 1 109 ? -25.856 -11.945 19.423 1.00 95.88 109 LYS A CA 1
ATOM 870 C C . LYS A 1 109 ? -24.766 -11.102 18.758 1.00 95.88 109 LYS A C 1
ATOM 872 O O . LYS A 1 109 ? -24.158 -11.547 17.792 1.00 95.88 109 LYS A O 1
ATOM 877 N N . GLU A 1 110 ? -24.507 -9.916 19.29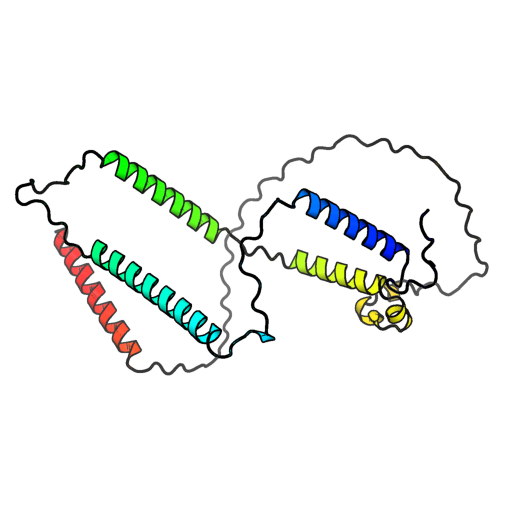6 1.00 95.31 110 GLU A N 1
ATOM 878 C CA . GLU A 1 110 ? -23.445 -9.023 18.828 1.00 95.31 110 GLU A CA 1
ATOM 879 C C . GLU A 1 110 ? -22.055 -9.628 19.011 1.00 95.31 110 GLU A C 1
ATOM 881 O O . GLU A 1 110 ? -21.257 -9.604 18.082 1.00 95.31 110 GLU A O 1
ATOM 886 N N . LEU A 1 111 ? -21.791 -10.241 20.169 1.00 95.06 111 LEU A N 1
ATOM 887 C CA . LEU A 1 111 ? -20.538 -10.944 20.429 1.00 95.06 111 LEU A CA 1
ATOM 888 C C . LEU A 1 111 ? -20.314 -12.046 19.389 1.00 95.06 111 LEU A C 1
ATOM 890 O O . LEU A 1 111 ? -19.256 -12.100 18.778 1.00 95.06 111 LEU A O 1
ATOM 894 N N . PHE A 1 112 ? -21.338 -12.861 19.122 1.00 96.81 112 PHE A N 1
ATOM 895 C CA . PHE A 1 112 ? -21.257 -13.912 18.111 1.00 96.81 112 PHE A CA 1
ATOM 896 C C . PHE A 1 112 ? -21.006 -13.350 16.705 1.00 96.81 112 PHE A C 1
ATOM 898 O O . PHE A 1 112 ? -20.174 -13.882 15.976 1.00 96.81 112 PHE A O 1
ATOM 905 N N . ARG A 1 113 ? -21.675 -12.249 16.332 1.00 98.06 113 ARG A N 1
ATOM 906 C CA . ARG A 1 113 ? -21.431 -11.555 15.058 1.00 98.06 113 ARG A CA 1
ATOM 907 C C . ARG A 1 113 ? -19.972 -11.114 14.939 1.00 98.06 113 ARG A C 1
ATOM 909 O O . ARG A 1 113 ? -19.334 -11.434 13.943 1.00 98.06 113 ARG A O 1
ATOM 916 N N . ILE A 1 114 ? -19.452 -10.433 15.959 1.00 96.44 114 ILE A N 1
ATOM 917 C CA . ILE A 1 114 ? -18.065 -9.949 15.996 1.00 96.44 114 ILE A CA 1
ATOM 918 C C . ILE A 1 114 ? -17.086 -11.122 15.887 1.00 96.44 114 ILE A C 1
ATOM 920 O O . ILE A 1 114 ? -16.147 -11.064 15.102 1.00 96.44 114 ILE A O 1
ATOM 924 N N . THR A 1 115 ? -17.319 -12.215 16.617 1.00 97.56 115 THR A N 1
ATOM 925 C CA . THR A 1 115 ? -16.473 -13.414 16.548 1.00 97.56 115 THR A CA 1
ATOM 926 C C . THR A 1 115 ? -16.464 -14.027 15.146 1.00 97.56 115 THR A C 1
ATOM 928 O O . THR A 1 115 ? -15.400 -14.384 14.646 1.00 97.56 115 THR A O 1
ATOM 931 N N . MET A 1 116 ? -17.617 -14.109 14.477 1.00 97.69 116 MET A N 1
ATOM 932 C CA . MET A 1 116 ? -17.696 -14.617 13.102 1.00 97.69 116 MET A CA 1
ATOM 933 C C . MET A 1 116 ? -16.999 -13.694 12.097 1.00 97.69 116 MET A C 1
ATOM 935 O O . MET A 1 116 ? -16.266 -14.173 11.235 1.00 97.69 116 MET A O 1
ATOM 939 N N . GLU A 1 117 ? -17.178 -12.378 12.217 1.00 97.44 117 GLU A N 1
ATOM 940 C CA . GLU A 1 117 ? -16.485 -11.400 11.371 1.00 97.44 117 GLU A CA 1
ATOM 941 C C . GLU A 1 117 ? -14.962 -11.457 11.573 1.00 97.44 117 GLU A C 1
ATOM 943 O O . GLU A 1 117 ? -14.216 -11.420 10.594 1.00 97.44 117 GLU A O 1
ATOM 948 N N . ASN A 1 118 ? -14.496 -11.637 12.812 1.00 96.44 118 ASN A N 1
ATOM 949 C CA . ASN A 1 118 ? -13.077 -11.804 13.125 1.00 96.44 118 ASN A CA 1
ATOM 950 C C . ASN A 1 118 ? -12.496 -13.082 12.509 1.00 96.44 118 ASN A C 1
ATOM 952 O O . ASN A 1 118 ? -11.443 -13.019 11.881 1.00 96.44 118 ASN A O 1
ATOM 956 N N . HIS A 1 119 ? -13.177 -14.226 12.631 1.00 98.00 119 HIS A N 1
ATOM 957 C CA . HIS A 1 119 ? -12.719 -15.464 11.990 1.00 98.00 119 HIS A CA 1
ATOM 958 C C . HIS A 1 119 ? -12.652 -15.331 10.470 1.00 98.00 119 HIS A C 1
ATOM 960 O O . HIS A 1 119 ? -11.684 -15.771 9.860 1.00 98.00 119 HIS A O 1
ATOM 966 N N . LEU A 1 120 ? -13.631 -14.659 9.867 1.00 97.81 120 LEU A N 1
ATOM 967 C CA . LEU A 1 120 ? -13.640 -14.394 8.434 1.00 97.81 120 LEU A CA 1
ATOM 968 C C . LEU A 1 120 ? -12.469 -13.489 8.017 1.00 97.81 120 LEU A C 1
ATOM 970 O O . LEU A 1 120 ? -11.866 -13.693 6.962 1.00 97.81 120 LEU A O 1
ATOM 974 N N . LEU A 1 121 ? -12.124 -12.488 8.830 1.00 95.88 121 LEU A N 1
ATOM 975 C CA . LEU A 1 121 ? -10.954 -11.641 8.600 1.00 95.88 121 LEU A CA 1
ATOM 976 C C . LEU A 1 121 ? -9.645 -12.427 8.704 1.00 95.88 121 LEU A C 1
ATOM 978 O O . LEU A 1 121 ? -8.794 -12.269 7.832 1.00 95.88 121 LEU A O 1
ATOM 982 N N . LEU A 1 122 ? -9.495 -13.278 9.718 1.00 96.88 122 LEU A N 1
ATOM 983 C CA . LEU A 1 122 ? -8.321 -14.140 9.874 1.00 96.88 122 LEU A CA 1
ATOM 984 C C . LEU A 1 122 ? -8.186 -15.107 8.697 1.00 96.88 122 LEU A C 1
ATOM 986 O O . LEU A 1 122 ? -7.134 -15.157 8.073 1.00 96.88 122 LEU A O 1
ATOM 990 N N . GLU A 1 123 ? -9.276 -15.761 8.301 1.00 96.88 123 GLU A N 1
ATOM 991 C CA . GLU A 1 123 ? -9.304 -16.649 7.138 1.00 96.88 123 GLU A CA 1
ATOM 992 C C . GLU A 1 123 ? -8.915 -15.904 5.852 1.00 96.88 123 GLU A C 1
ATOM 994 O O . GLU A 1 123 ? -8.190 -16.432 5.010 1.00 96.88 123 GLU A O 1
ATOM 999 N N . ARG A 1 124 ? -9.353 -14.648 5.689 1.00 95.25 124 ARG A N 1
ATOM 1000 C CA . ARG A 1 124 ? -8.903 -13.804 4.575 1.00 95.25 124 ARG A CA 1
ATOM 1001 C C . ARG A 1 124 ? -7.417 -13.503 4.666 1.00 95.25 124 ARG A C 1
ATOM 1003 O O . ARG A 1 124 ? -6.758 -13.593 3.638 1.00 95.25 124 ARG A O 1
ATOM 1010 N N . LEU A 1 125 ? -6.892 -13.135 5.831 1.00 92.75 125 LEU A N 1
ATOM 1011 C CA . LEU A 1 125 ? -5.468 -12.837 6.007 1.00 92.75 125 LEU A CA 1
ATOM 1012 C C . LEU A 1 125 ? -4.602 -14.065 5.710 1.00 92.75 125 LEU A C 1
ATOM 1014 O O . LEU A 1 125 ? -3.638 -13.948 4.962 1.00 92.75 125 LEU A O 1
ATOM 1018 N N . GLU A 1 126 ? -4.999 -15.240 6.192 1.00 93.50 126 GLU A N 1
ATOM 1019 C CA . GLU A 1 126 ? -4.329 -16.517 5.925 1.00 93.50 126 GLU A CA 1
ATOM 1020 C C . GLU A 1 126 ? -4.381 -16.902 4.442 1.00 93.50 126 GLU A C 1
ATOM 1022 O O . GLU A 1 126 ? -3.386 -17.336 3.863 1.00 93.50 126 GLU A O 1
ATOM 1027 N N . LYS A 1 127 ? -5.536 -16.711 3.791 1.00 90.00 127 LYS A N 1
ATOM 1028 C CA . LYS A 1 127 ? -5.716 -16.997 2.359 1.00 90.00 127 LYS A CA 1
ATOM 1029 C C . LYS A 1 127 ? -5.132 -15.930 1.444 1.00 90.00 127 LYS A C 1
ATOM 1031 O O . LYS A 1 127 ? -5.023 -16.172 0.239 1.00 90.00 127 LYS A O 1
ATOM 1036 N N . THR A 1 128 ? -4.795 -14.751 1.964 1.00 88.69 128 THR A N 1
ATOM 1037 C CA . THR A 1 128 ? -4.198 -13.678 1.168 1.00 88.69 128 THR A CA 1
ATOM 1038 C C . THR A 1 128 ? -2.781 -14.095 0.802 1.00 88.69 128 THR A C 1
ATOM 1040 O O . THR A 1 128 ? -1.818 -13.825 1.512 1.00 88.69 128 THR A O 1
ATOM 1043 N N . GLN A 1 129 ? -2.647 -14.769 -0.337 1.00 80.75 129 GLN A N 1
ATOM 1044 C CA . GLN A 1 129 ? -1.343 -15.056 -0.910 1.00 80.75 129 GLN A CA 1
ATOM 1045 C C . GLN A 1 129 ? -0.677 -13.757 -1.384 1.00 80.75 129 GLN A C 1
ATOM 1047 O O . GLN A 1 129 ? -1.367 -12.828 -1.823 1.00 80.75 129 GLN A O 1
ATOM 1052 N N . PRO A 1 130 ? 0.664 -13.673 -1.337 1.00 78.69 130 PRO A N 1
ATOM 1053 C CA . PRO A 1 130 ? 1.381 -12.539 -1.896 1.00 78.69 130 PRO A CA 1
ATOM 1054 C C . PRO A 1 130 ? 0.997 -12.371 -3.371 1.00 78.69 130 PRO A C 1
ATOM 1056 O O . PRO A 1 130 ? 1.249 -13.239 -4.201 1.00 78.69 130 PRO A O 1
ATOM 1059 N N . MET A 1 131 ? 0.395 -11.227 -3.714 1.00 72.81 131 MET A N 1
ATOM 1060 C CA . MET A 1 131 ? -0.093 -10.933 -5.073 1.00 72.81 131 MET A CA 1
ATOM 1061 C C . MET A 1 131 ? 1.025 -10.800 -6.125 1.00 72.81 131 MET A C 1
ATOM 1063 O O . MET A 1 131 ? 0.748 -10.531 -7.297 1.00 72.81 131 MET A O 1
ATOM 1067 N N . MET A 1 132 ? 2.293 -10.954 -5.735 1.00 77.56 132 MET A N 1
ATOM 1068 C CA . MET A 1 132 ? 3.407 -10.943 -6.674 1.00 77.56 132 MET A CA 1
ATOM 1069 C C . MET A 1 132 ? 3.506 -12.286 -7.392 1.00 77.56 132 MET A C 1
ATOM 1071 O O . MET A 1 132 ? 4.199 -13.206 -6.971 1.00 77.56 132 MET A O 1
ATOM 1075 N N . ASN A 1 133 ? 2.815 -12.378 -8.527 1.00 83.06 133 ASN A N 1
ATOM 1076 C CA . ASN A 1 133 ? 3.044 -13.445 -9.486 1.00 83.06 133 ASN A CA 1
ATOM 1077 C C . ASN A 1 133 ? 4.398 -13.213 -10.185 1.00 83.06 133 ASN A C 1
ATOM 1079 O O . ASN A 1 133 ? 4.502 -12.378 -11.088 1.00 83.06 133 ASN A O 1
ATOM 1083 N N . ASN A 1 134 ? 5.423 -13.959 -9.765 1.00 88.56 134 ASN A N 1
ATOM 1084 C CA . ASN A 1 134 ? 6.775 -13.881 -10.327 1.00 88.56 134 ASN A CA 1
ATOM 1085 C C . ASN A 1 134 ? 6.797 -14.133 -11.841 1.00 88.56 134 ASN A C 1
ATOM 1087 O O . ASN A 1 134 ? 7.506 -13.429 -12.552 1.00 88.56 134 ASN A O 1
ATOM 1091 N N . GLN A 1 135 ? 5.960 -15.043 -12.353 1.00 88.00 135 GLN A N 1
ATOM 1092 C CA . GLN A 1 135 ? 5.881 -15.312 -13.795 1.00 88.00 135 GLN A CA 1
ATOM 1093 C C . GLN A 1 135 ? 5.407 -14.075 -14.558 1.00 88.00 135 GLN A C 1
ATOM 1095 O O . GLN A 1 135 ? 6.017 -13.674 -15.544 1.00 88.00 135 GLN A O 1
ATOM 1100 N N . LYS A 1 136 ? 4.370 -13.397 -14.052 1.00 88.88 136 LYS A N 1
ATOM 1101 C CA . LYS A 1 136 ? 3.880 -12.153 -14.657 1.00 88.88 136 LYS A CA 1
ATOM 1102 C C . LYS A 1 136 ? 4.936 -11.045 -14.609 1.00 88.88 136 LYS A C 1
ATOM 1104 O O . LYS A 1 136 ? 5.089 -10.298 -15.571 1.00 88.88 136 LYS A O 1
ATOM 1109 N N . LEU A 1 137 ? 5.681 -10.936 -13.507 1.00 89.38 137 LEU A N 1
ATOM 1110 C CA . LEU A 1 137 ? 6.775 -9.968 -13.383 1.00 89.38 137 LEU A CA 1
ATOM 1111 C C . LEU A 1 137 ? 7.906 -10.249 -14.379 1.00 89.38 137 LEU A C 1
ATOM 1113 O O . LEU A 1 137 ? 8.434 -9.306 -14.975 1.00 89.38 137 LEU A O 1
ATOM 1117 N N . GLU A 1 138 ? 8.256 -11.518 -14.586 1.00 91.94 138 GLU A N 1
ATOM 1118 C CA . GLU A 1 138 ? 9.239 -11.948 -15.583 1.00 91.94 138 GLU A CA 1
ATOM 1119 C C . GLU A 1 138 ? 8.763 -11.651 -17.008 1.00 91.94 138 GLU A C 1
ATOM 1121 O O . GLU A 1 138 ? 9.501 -11.041 -17.785 1.00 91.94 138 GLU A O 1
ATOM 1126 N N . GLU A 1 139 ? 7.517 -11.985 -17.343 1.00 91.56 139 GLU A N 1
ATOM 1127 C CA . GLU A 1 139 ? 6.905 -11.664 -18.636 1.00 91.56 139 GLU A CA 1
ATOM 1128 C C . GLU A 1 139 ? 6.900 -10.153 -18.898 1.00 91.56 139 GLU A C 1
ATOM 1130 O O . GLU A 1 139 ? 7.316 -9.694 -19.966 1.00 91.56 139 GLU A O 1
ATOM 1135 N N . GLU A 1 140 ? 6.503 -9.350 -17.909 1.00 91.25 140 GLU A N 1
ATOM 1136 C CA . GLU A 1 140 ? 6.534 -7.891 -17.993 1.00 91.25 140 GLU A CA 1
ATOM 1137 C C . GLU A 1 140 ? 7.962 -7.345 -18.102 1.00 91.25 140 GLU A C 1
ATOM 1139 O O . GLU A 1 140 ? 8.190 -6.332 -18.771 1.00 91.25 140 GLU A O 1
ATOM 1144 N N . ALA A 1 141 ? 8.942 -7.973 -17.451 1.00 91.69 141 ALA A N 1
ATOM 1145 C CA . ALA A 1 141 ? 10.349 -7.604 -17.570 1.00 91.69 141 ALA A CA 1
ATOM 1146 C C . ALA A 1 141 ? 10.881 -7.898 -18.980 1.00 91.69 141 ALA A C 1
ATOM 1148 O O . ALA A 1 141 ? 11.523 -7.032 -19.583 1.00 91.69 141 ALA A O 1
ATOM 1149 N N . VAL A 1 142 ? 10.558 -9.063 -19.549 1.00 90.00 142 VAL A N 1
ATOM 1150 C CA . VAL A 1 142 ? 10.909 -9.434 -20.928 1.00 90.00 142 VAL A CA 1
ATOM 1151 C C . VAL A 1 142 ? 10.241 -8.489 -21.926 1.00 90.00 142 VAL A C 1
ATOM 1153 O O . VAL A 1 142 ? 10.921 -7.934 -22.792 1.00 90.00 142 VAL A O 1
ATOM 1156 N N . ALA A 1 143 ? 8.941 -8.226 -21.781 1.00 89.25 143 ALA A N 1
ATOM 1157 C CA . ALA A 1 143 ? 8.200 -7.313 -22.647 1.00 89.25 143 ALA A CA 1
ATOM 1158 C C . ALA A 1 143 ? 8.759 -5.882 -22.590 1.00 89.25 143 ALA A C 1
ATOM 1160 O O . ALA A 1 143 ? 8.964 -5.254 -23.632 1.00 89.25 143 ALA A O 1
ATOM 1161 N N . ARG A 1 144 ? 9.083 -5.373 -21.391 1.00 89.19 144 ARG A N 1
ATOM 1162 C CA . ARG A 1 144 ? 9.742 -4.067 -21.217 1.00 89.19 144 ARG A CA 1
ATOM 1163 C C . ARG A 1 144 ? 11.120 -4.031 -21.862 1.00 89.19 144 ARG A C 1
ATOM 1165 O O . ARG A 1 144 ? 11.446 -3.048 -22.524 1.00 89.19 144 ARG A O 1
ATOM 1172 N N . ARG A 1 145 ? 11.915 -5.092 -21.711 1.00 87.19 145 ARG A N 1
ATOM 1173 C CA . ARG A 1 145 ? 13.249 -5.191 -22.316 1.00 87.19 145 ARG A CA 1
ATOM 1174 C C . ARG A 1 145 ? 13.165 -5.180 -23.843 1.00 87.19 145 ARG A C 1
ATOM 1176 O O . ARG A 1 145 ? 13.884 -4.416 -24.478 1.00 87.19 145 ARG A O 1
ATOM 1183 N N . LEU A 1 146 ? 12.241 -5.942 -24.431 1.00 85.19 146 LEU A N 1
ATOM 1184 C CA . LEU A 1 146 ? 11.982 -5.932 -25.876 1.00 85.19 146 LEU A CA 1
ATOM 1185 C C . LEU A 1 146 ? 11.508 -4.561 -26.365 1.00 85.19 146 LEU A C 1
ATOM 1187 O O . LEU A 1 146 ? 11.989 -4.065 -27.383 1.00 85.19 146 LEU A O 1
ATOM 1191 N N . HIS A 1 147 ? 10.599 -3.923 -25.629 1.00 84.75 147 HIS A N 1
ATOM 1192 C CA . HIS A 1 147 ? 10.140 -2.575 -25.943 1.00 84.75 147 HIS A CA 1
ATOM 1193 C C . HIS A 1 147 ? 11.299 -1.566 -25.913 1.00 84.75 147 HIS A C 1
ATOM 1195 O O . HIS A 1 147 ? 11.483 -0.825 -26.874 1.00 84.75 147 HIS A O 1
ATOM 1201 N N . MET A 1 148 ? 12.143 -1.596 -24.878 1.00 86.56 148 MET A N 1
ATOM 1202 C CA . MET A 1 148 ? 13.337 -0.752 -24.766 1.00 86.56 148 MET A CA 1
ATOM 1203 C C . MET A 1 148 ? 14.277 -0.928 -25.965 1.00 86.56 148 MET A C 1
ATOM 1205 O O . MET A 1 148 ? 14.685 0.067 -26.567 1.00 86.56 148 MET A O 1
ATOM 1209 N N . ILE A 1 149 ? 14.582 -2.173 -26.345 1.00 86.19 149 ILE A N 1
ATOM 1210 C CA . ILE A 1 149 ? 15.403 -2.490 -27.525 1.00 86.19 149 ILE A CA 1
ATOM 1211 C C . ILE A 1 149 ? 14.753 -1.915 -28.791 1.00 86.19 149 ILE A C 1
ATOM 1213 O O . ILE A 1 149 ? 15.419 -1.313 -29.631 1.00 86.19 149 ILE A O 1
ATOM 1217 N N . ASN A 1 150 ? 13.432 -2.034 -28.919 1.00 82.19 150 ASN A N 1
ATOM 1218 C CA . ASN A 1 150 ? 12.702 -1.530 -30.076 1.00 82.19 150 ASN A CA 1
ATOM 1219 C C . ASN A 1 150 ? 12.661 0.002 -30.165 1.00 82.19 150 ASN A C 1
ATOM 1221 O O . ASN A 1 150 ? 12.667 0.544 -31.275 1.00 82.19 150 ASN A O 1
ATOM 1225 N N . CYS A 1 151 ? 12.668 0.703 -29.034 1.00 80.56 151 CYS A N 1
ATOM 1226 C CA . CYS A 1 151 ? 12.694 2.165 -28.966 1.00 80.56 151 CYS A CA 1
ATOM 1227 C C . CYS A 1 151 ? 14.076 2.758 -29.277 1.00 80.56 151 CYS A C 1
ATOM 1229 O O . CYS A 1 151 ? 14.184 3.876 -29.786 1.00 80.56 151 CYS A O 1
ATOM 1231 N N . SER A 1 152 ? 15.142 2.013 -28.996 1.00 82.94 152 SER A N 1
ATOM 1232 C CA . SER A 1 152 ? 16.526 2.488 -29.037 1.00 82.94 152 SER A CA 1
ATOM 1233 C C . SER A 1 152 ? 17.196 2.155 -30.376 1.00 82.94 152 SER A C 1
ATOM 1235 O O . SER A 1 152 ? 17.823 1.117 -30.589 1.00 82.94 152 SER A O 1
ATOM 1237 N N . TYR A 1 153 ? 17.044 3.063 -31.342 1.00 76.56 153 TYR A N 1
ATOM 1238 C CA . TYR A 1 153 ? 17.617 2.903 -32.685 1.00 76.56 153 TYR A CA 1
ATOM 1239 C C . TYR A 1 153 ? 19.155 2.942 -32.695 1.00 76.56 153 TYR A C 1
ATOM 1241 O O . TYR A 1 153 ? 19.790 2.073 -33.290 1.00 76.56 153 TYR A O 1
ATOM 1249 N N . SER A 1 154 ? 19.761 3.908 -31.999 1.00 76.62 154 SER A N 1
ATOM 1250 C CA . SER A 1 154 ? 21.220 4.079 -31.938 1.00 76.62 154 SER A CA 1
ATOM 1251 C C . SER A 1 154 ? 21.920 2.903 -31.257 1.00 76.62 154 SER A C 1
ATOM 1253 O O . SER A 1 154 ? 22.899 2.382 -31.781 1.00 76.62 154 SER A O 1
ATOM 1255 N N . ALA A 1 155 ? 21.390 2.435 -30.127 1.00 81.00 155 ALA A N 1
ATOM 1256 C CA . ALA A 1 155 ? 21.985 1.332 -29.382 1.00 81.00 155 ALA A CA 1
ATOM 1257 C C . ALA A 1 155 ? 21.838 -0.028 -30.094 1.00 81.00 155 ALA A C 1
ATOM 1259 O O . ALA A 1 155 ? 22.773 -0.824 -30.045 1.00 81.00 155 ALA A O 1
ATOM 1260 N N . ARG A 1 156 ? 20.755 -0.260 -30.859 1.00 78.50 156 ARG A N 1
ATOM 1261 C CA . ARG A 1 156 ? 20.670 -1.411 -31.783 1.00 78.50 156 ARG A CA 1
ATOM 1262 C C . ARG A 1 156 ? 21.702 -1.341 -32.902 1.00 78.50 156 ARG A C 1
ATOM 1264 O O . ARG A 1 156 ? 22.341 -2.342 -33.196 1.00 78.50 156 ARG A O 1
ATOM 1271 N N . ARG A 1 157 ? 21.889 -0.168 -33.519 1.00 77.19 157 ARG A N 1
ATOM 1272 C CA . ARG A 1 157 ? 22.889 0.012 -34.585 1.00 77.19 157 ARG A CA 1
ATOM 1273 C C . ARG A 1 157 ? 24.317 -0.234 -34.086 1.00 77.19 157 ARG A C 1
ATOM 1275 O O . ARG A 1 157 ? 25.147 -0.700 -34.857 1.00 77.19 157 ARG A O 1
ATOM 1282 N N . ASN A 1 158 ? 24.574 0.048 -32.810 1.00 84.31 158 ASN A N 1
ATOM 1283 C CA . ASN A 1 158 ? 25.865 -0.164 -32.159 1.00 84.31 158 ASN A CA 1
ATOM 1284 C C . ASN A 1 158 ? 26.039 -1.580 -31.569 1.00 84.31 158 ASN A C 1
ATOM 1286 O O . ASN A 1 158 ? 27.051 -1.825 -30.921 1.00 84.31 158 ASN A O 1
ATOM 1290 N N . GLY A 1 159 ? 25.071 -2.492 -31.743 1.00 81.56 159 GLY A N 1
ATOM 1291 C CA . GLY A 1 159 ? 25.158 -3.878 -31.253 1.00 81.56 159 GLY A CA 1
ATOM 1292 C C . GLY A 1 159 ? 25.053 -4.045 -29.730 1.00 81.56 159 GLY A C 1
ATOM 1293 O O . GLY A 1 159 ? 25.288 -5.129 -29.209 1.00 81.56 159 GLY A O 1
ATOM 1294 N N . LEU A 1 160 ? 24.662 -3.004 -28.983 1.00 83.00 160 LEU A N 1
ATOM 1295 C CA . LEU A 1 160 ? 24.658 -3.011 -27.507 1.00 83.00 160 LEU A CA 1
ATOM 1296 C C . LEU A 1 160 ? 23.608 -3.948 -26.878 1.00 83.00 160 LEU A C 1
ATOM 1298 O O . LEU A 1 160 ? 23.592 -4.127 -25.662 1.00 83.00 160 LEU A O 1
ATOM 1302 N N . TYR A 1 161 ? 22.709 -4.521 -27.680 1.00 85.06 161 TYR A N 1
ATOM 1303 C CA . TYR A 1 161 ? 21.652 -5.427 -27.217 1.00 85.06 161 TYR A CA 1
ATOM 1304 C C . TYR A 1 161 ? 21.754 -6.834 -27.805 1.00 85.06 161 TYR A C 1
ATOM 1306 O O . TYR A 1 161 ? 20.827 -7.626 -27.625 1.00 85.06 161 TYR A O 1
ATOM 1314 N N . ASP A 1 162 ? 22.851 -7.161 -28.485 1.00 82.12 162 ASP A N 1
ATOM 1315 C CA . ASP A 1 162 ? 23.021 -8.458 -29.145 1.00 82.12 162 ASP A CA 1
ATOM 1316 C C . ASP A 1 162 ? 22.995 -9.619 -28.133 1.00 82.12 162 ASP A C 1
ATOM 1318 O O . ASP A 1 162 ? 22.369 -10.651 -28.390 1.00 82.12 162 ASP A O 1
ATOM 1322 N N . ASP A 1 163 ? 23.534 -9.404 -26.928 1.00 80.75 163 ASP A N 1
ATOM 1323 C CA . ASP A 1 163 ? 23.475 -10.362 -25.814 1.00 80.75 163 ASP A CA 1
ATOM 1324 C C . ASP A 1 163 ? 22.050 -10.553 -25.270 1.00 80.75 163 ASP A C 1
ATOM 1326 O O . ASP A 1 163 ? 21.659 -11.654 -24.881 1.00 80.75 163 ASP A O 1
ATOM 1330 N N . LEU A 1 164 ? 21.238 -9.488 -25.280 1.00 75.56 164 LEU A N 1
ATOM 1331 C CA . LEU A 1 164 ? 19.860 -9.495 -24.773 1.00 75.56 164 LEU A CA 1
ATOM 1332 C C . LEU A 1 164 ? 18.854 -10.062 -25.779 1.00 75.56 164 LEU A C 1
ATOM 1334 O O . LEU A 1 164 ? 17.799 -10.555 -25.383 1.00 75.56 164 LEU A O 1
ATOM 1338 N N . LEU A 1 165 ? 19.171 -9.989 -27.073 1.00 72.25 165 LEU A N 1
ATOM 1339 C CA . LEU A 1 165 ? 18.409 -10.610 -28.160 1.00 72.25 165 LEU A CA 1
ATOM 1340 C C . LEU A 1 165 ? 18.723 -12.105 -28.319 1.00 72.25 165 LEU A C 1
ATOM 1342 O O . LEU A 1 165 ? 18.047 -12.784 -29.093 1.00 72.25 165 LEU A O 1
ATOM 1346 N N . GLY A 1 166 ? 19.722 -12.606 -27.581 1.00 62.88 166 GLY A N 1
ATOM 1347 C CA . GLY A 1 166 ? 19.962 -14.012 -27.278 1.00 62.88 166 GLY A CA 1
ATOM 1348 C C . GLY A 1 166 ? 19.742 -14.973 -28.444 1.00 62.88 166 GLY A C 1
ATOM 1349 O O . GLY A 1 166 ? 18.682 -15.579 -28.536 1.00 62.88 166 GLY A O 1
ATOM 1350 N N . LYS A 1 167 ? 20.758 -15.154 -29.303 1.00 53.28 167 LYS A N 1
ATOM 1351 C CA . LYS A 1 167 ? 21.017 -16.321 -30.190 1.00 53.28 167 LYS A CA 1
ATOM 1352 C C . LYS A 1 167 ? 19.856 -16.921 -31.020 1.00 53.28 167 LYS A C 1
ATOM 1354 O O . LYS A 1 167 ? 20.083 -17.917 -31.704 1.00 53.28 167 LYS A O 1
ATOM 1359 N N . ARG A 1 168 ? 18.649 -16.344 -31.079 1.00 51.38 168 ARG A N 1
ATOM 1360 C CA . ARG A 1 168 ? 17.572 -16.812 -31.982 1.00 51.38 168 ARG A CA 1
ATOM 1361 C C . ARG A 1 168 ? 17.943 -16.628 -33.454 1.00 51.38 168 ARG A C 1
ATOM 1363 O O . ARG A 1 168 ? 17.440 -17.344 -34.313 1.00 51.38 168 ARG A O 1
ATOM 1370 N N . THR A 1 169 ? 18.878 -15.730 -33.745 1.00 51.09 169 THR A N 1
ATOM 1371 C CA . THR A 1 169 ? 19.362 -15.443 -35.100 1.00 51.09 169 THR A CA 1
ATOM 1372 C C . THR A 1 169 ? 20.391 -16.450 -35.626 1.00 51.09 169 THR A C 1
ATOM 1374 O O . THR A 1 169 ? 20.619 -16.487 -36.834 1.00 51.09 169 THR A O 1
ATOM 1377 N N . HIS A 1 170 ? 20.966 -17.328 -34.792 1.00 46.28 170 HIS A N 1
ATOM 1378 C CA . HIS A 1 170 ? 21.935 -18.327 -35.271 1.00 46.28 170 HIS A CA 1
ATOM 1379 C C . HIS A 1 170 ? 21.307 -19.520 -36.010 1.00 46.28 170 HIS A C 1
ATOM 1381 O O . HIS A 1 170 ? 22.041 -20.273 -36.643 1.00 46.28 170 HIS A O 1
ATOM 1387 N N . LYS A 1 171 ? 19.973 -19.672 -36.014 1.00 47.50 171 LYS A N 1
ATOM 1388 C CA . LYS A 1 171 ? 19.280 -20.686 -36.836 1.00 47.50 171 LYS A CA 1
ATOM 1389 C C . LYS A 1 171 ? 18.772 -20.177 -38.191 1.00 47.50 171 LYS A C 1
ATOM 1391 O O . LYS A 1 171 ? 18.338 -20.987 -38.996 1.00 47.50 171 LYS A O 1
ATOM 1396 N N . LEU A 1 172 ? 18.871 -18.874 -38.482 1.00 53.19 172 LEU A N 1
ATOM 1397 C CA . LEU A 1 172 ? 18.491 -18.315 -39.793 1.00 53.19 172 LEU A CA 1
ATOM 1398 C C . LEU A 1 172 ? 19.680 -18.133 -40.753 1.00 53.19 172 LEU A C 1
ATOM 1400 O O . LEU A 1 172 ? 19.501 -17.683 -41.879 1.00 53.19 172 LEU A O 1
ATOM 1404 N N . LYS A 1 173 ? 20.896 -18.524 -40.351 1.00 48.28 173 LYS A N 1
ATOM 1405 C CA . LYS A 1 173 ? 22.062 -18.601 -41.245 1.00 48.28 173 LYS A CA 1
ATOM 1406 C C . LYS A 1 173 ? 22.300 -20.042 -41.705 1.00 48.28 173 LYS A C 1
ATOM 1408 O O . LYS A 1 173 ? 23.342 -20.612 -41.418 1.00 48.28 173 LYS A O 1
ATOM 1413 N N . LEU A 1 174 ? 21.339 -20.624 -42.421 1.00 50.06 174 LEU A N 1
ATOM 1414 C CA . LEU A 1 174 ? 21.563 -21.829 -43.228 1.00 50.06 174 LEU A CA 1
ATOM 1415 C C . LEU A 1 174 ? 20.765 -21.733 -44.541 1.00 50.06 174 LEU A C 1
ATOM 1417 O O . LEU A 1 174 ? 19.762 -22.404 -44.735 1.00 50.06 174 LEU A O 1
ATOM 1421 N N . SER A 1 175 ? 21.164 -20.797 -45.402 1.00 47.69 175 SER A N 1
ATOM 1422 C CA . SER A 1 175 ? 20.911 -20.801 -46.858 1.00 47.69 175 SER A CA 1
ATOM 1423 C C . SER A 1 175 ? 21.485 -19.521 -47.468 1.00 47.69 175 SER A C 1
ATOM 1425 O O . SER A 1 175 ? 20.788 -18.674 -48.013 1.00 47.69 175 SER A O 1
ATOM 1427 N N . LYS A 1 176 ? 22.804 -19.340 -47.348 1.00 48.50 176 LYS A N 1
ATOM 1428 C CA . LYS A 1 176 ? 23.528 -18.362 -48.170 1.00 48.50 176 LYS A CA 1
ATOM 1429 C C . LYS A 1 176 ? 24.398 -19.105 -49.175 1.00 48.50 176 LYS A C 1
ATOM 1431 O O . LYS A 1 176 ? 25.615 -19.003 -49.140 1.00 48.50 176 LYS A O 1
ATOM 1436 N N . THR A 1 177 ? 23.743 -19.871 -50.039 1.00 49.50 177 THR A N 1
ATOM 1437 C CA . THR A 1 177 ? 24.300 -20.383 -51.295 1.00 49.50 177 THR A CA 1
ATOM 1438 C C . THR A 1 177 ? 23.164 -20.442 -52.317 1.00 49.50 177 THR A C 1
ATOM 1440 O O . THR A 1 177 ? 22.356 -21.366 -52.273 1.00 49.50 177 THR A O 1
ATOM 1443 N N . GLY A 1 178 ? 23.097 -19.448 -53.208 1.00 47.19 178 GLY A N 1
ATOM 1444 C CA . GLY A 1 178 ? 22.290 -19.498 -54.434 1.00 47.19 178 GLY A CA 1
ATOM 1445 C C . GLY A 1 178 ? 21.278 -18.359 -54.623 1.00 47.19 178 GLY A C 1
ATOM 1446 O O . GLY A 1 178 ? 20.420 -18.163 -53.773 1.00 47.19 178 GLY A O 1
ATOM 1447 N N . ALA A 1 179 ? 21.373 -17.710 -55.792 1.00 43.22 179 ALA A N 1
ATOM 1448 C CA . ALA A 1 179 ? 20.441 -16.774 -56.444 1.00 43.22 179 ALA A CA 1
ATOM 1449 C C . ALA A 1 179 ? 20.384 -15.348 -55.853 1.00 43.22 179 ALA A C 1
ATOM 1451 O O . ALA A 1 179 ? 19.959 -15.130 -54.726 1.00 43.22 179 ALA A O 1
ATOM 1452 N N . GLU A 1 180 ? 20.963 -14.322 -56.482 1.00 50.69 180 GLU A N 1
ATOM 1453 C CA . GLU A 1 180 ? 20.605 -13.714 -57.780 1.00 50.69 180 GLU A CA 1
ATOM 1454 C C . GLU A 1 180 ? 19.146 -13.238 -57.877 1.00 50.69 180 GLU A C 1
ATOM 1456 O O . GLU A 1 180 ? 18.199 -14.003 -57.738 1.00 50.69 180 GLU A O 1
ATOM 1461 N N . SER A 1 181 ? 19.015 -11.949 -58.204 1.00 50.41 181 SER A N 1
ATOM 1462 C CA . SER A 1 181 ? 17.800 -11.178 -58.497 1.00 50.41 181 SER A CA 1
ATOM 1463 C C . SER A 1 181 ? 16.870 -10.858 -57.316 1.00 50.41 181 SER A C 1
ATOM 1465 O O . SER A 1 181 ? 16.317 -11.710 -56.630 1.00 50.41 181 SER A O 1
ATOM 1467 N N . ALA A 1 182 ? 16.702 -9.557 -57.092 1.00 50.25 182 ALA A N 1
ATOM 1468 C CA . ALA A 1 182 ? 15.702 -9.003 -56.199 1.00 50.25 182 ALA A CA 1
ATOM 1469 C C . ALA A 1 182 ? 14.294 -9.235 -56.779 1.00 50.25 182 ALA A C 1
ATOM 1471 O O . ALA A 1 182 ? 14.049 -8.807 -57.909 1.00 50.25 182 ALA A O 1
ATOM 1472 N N . PRO A 1 183 ? 13.343 -9.820 -56.029 1.00 46.00 183 PRO A N 1
ATOM 1473 C CA . PRO A 1 183 ? 11.942 -9.705 -56.377 1.00 46.00 183 PRO A CA 1
ATOM 1474 C C . PRO A 1 183 ? 11.435 -8.342 -55.903 1.00 46.00 183 PRO A C 1
ATOM 1476 O O . PRO A 1 183 ? 11.432 -8.012 -54.715 1.00 46.00 183 PRO A O 1
ATOM 1479 N N . THR A 1 184 ? 11.036 -7.533 -56.874 1.00 50.66 184 THR A N 1
ATOM 1480 C CA . THR A 1 184 ? 10.261 -6.309 -56.705 1.00 50.66 184 THR A CA 1
ATOM 1481 C C . THR A 1 184 ? 9.041 -6.599 -55.826 1.00 50.66 184 THR A C 1
ATOM 1483 O O . THR A 1 184 ? 8.308 -7.555 -56.069 1.00 50.66 184 THR A O 1
ATOM 1486 N N . LEU A 1 185 ? 8.839 -5.784 -54.789 1.00 46.38 185 LEU A N 1
ATOM 1487 C CA . LEU A 1 185 ? 7.662 -5.856 -53.922 1.00 46.38 185 LEU A CA 1
ATOM 1488 C C . LEU A 1 185 ? 6.384 -5.733 -54.777 1.00 46.38 185 LEU A C 1
ATOM 1490 O O . LEU A 1 185 ? 6.292 -4.776 -55.552 1.00 46.38 185 LEU A O 1
ATOM 1494 N N . PRO A 1 186 ? 5.399 -6.643 -54.657 1.00 50.16 186 PRO A N 1
ATOM 1495 C CA . PRO A 1 186 ? 4.121 -6.471 -55.330 1.00 50.16 186 PRO A CA 1
ATOM 1496 C C . PRO A 1 186 ? 3.372 -5.277 -54.729 1.00 50.16 186 PRO A C 1
ATOM 1498 O O . PRO A 1 186 ? 3.371 -5.059 -53.514 1.00 50.16 186 PRO A O 1
ATOM 1501 N N . ALA A 1 187 ? 2.760 -4.487 -55.608 1.00 47.28 187 ALA A N 1
ATOM 1502 C CA . ALA A 1 187 ? 1.902 -3.374 -55.243 1.00 47.28 187 ALA A CA 1
ATOM 1503 C C . ALA A 1 187 ? 0.755 -3.858 -54.342 1.00 47.28 187 ALA A C 1
ATOM 1505 O O . ALA A 1 187 ? 0.125 -4.879 -54.608 1.00 47.28 187 ALA A O 1
ATOM 1506 N N . ILE A 1 188 ? 0.504 -3.110 -53.268 1.00 43.50 188 ILE A N 1
ATOM 1507 C CA . ILE A 1 188 ? -0.584 -3.359 -52.323 1.00 43.50 188 ILE A CA 1
ATOM 1508 C C . ILE A 1 188 ? -1.904 -3.045 -53.040 1.00 43.50 188 ILE A C 1
ATOM 1510 O O . ILE A 1 188 ? -2.284 -1.883 -53.177 1.00 43.50 188 ILE A O 1
ATOM 1514 N N . GLU A 1 189 ? -2.587 -4.082 -53.520 1.00 45.12 189 GLU A N 1
ATOM 1515 C CA . GLU A 1 189 ? -3.993 -4.012 -53.909 1.00 45.12 189 GLU A CA 1
ATOM 1516 C C . GLU A 1 189 ? -4.861 -3.949 -52.648 1.00 45.12 189 GLU A C 1
ATOM 1518 O O . GLU A 1 189 ? -4.818 -4.823 -51.781 1.00 45.12 189 GLU A O 1
ATOM 1523 N N . ASN A 1 190 ? -5.652 -2.882 -52.544 1.00 50.44 190 ASN A N 1
ATOM 1524 C CA . ASN A 1 190 ? -6.629 -2.687 -51.482 1.00 50.44 190 ASN A CA 1
ATOM 1525 C C . ASN A 1 190 ? -7.783 -3.689 -51.647 1.00 50.44 190 ASN A C 1
ATOM 1527 O O . ASN A 1 190 ? -8.745 -3.405 -52.358 1.00 50.44 190 ASN A O 1
ATOM 1531 N N . GLN A 1 191 ? -7.714 -4.838 -50.974 1.00 42.78 191 GLN A N 1
ATOM 1532 C CA . GLN A 1 191 ? -8.868 -5.724 -50.819 1.00 42.78 191 GLN A CA 1
ATOM 1533 C C . GLN A 1 191 ? -9.606 -5.416 -49.514 1.00 42.78 191 GLN A C 1
ATOM 1535 O O . GLN A 1 191 ? -9.128 -5.667 -48.408 1.00 42.78 191 GLN A O 1
ATOM 1540 N N . THR A 1 192 ? -10.801 -4.853 -49.662 1.00 52.22 192 THR A N 1
ATOM 1541 C CA . THR A 1 192 ? -11.825 -4.736 -48.625 1.00 52.22 192 THR A CA 1
ATOM 1542 C C . THR A 1 192 ? -12.456 -6.108 -48.387 1.00 52.22 192 THR A C 1
ATOM 1544 O O . THR A 1 192 ? -13.380 -6.488 -49.104 1.00 52.22 192 THR A O 1
ATOM 1547 N N . HIS A 1 193 ? -11.983 -6.852 -47.388 1.00 44.28 193 HIS A N 1
ATOM 1548 C CA . HIS A 1 193 ? -12.691 -8.033 -46.894 1.00 44.28 193 HIS A CA 1
ATOM 1549 C C . HIS A 1 193 ? -13.429 -7.696 -45.597 1.00 44.28 193 HIS A C 1
ATOM 1551 O O . HIS A 1 193 ? -12.825 -7.366 -44.579 1.00 44.28 193 HIS A O 1
ATOM 1557 N N . ALA A 1 194 ? -14.759 -7.754 -45.675 1.00 51.75 194 ALA A N 1
ATOM 1558 C CA . ALA A 1 194 ? -15.654 -7.771 -44.532 1.00 51.75 194 ALA A CA 1
ATOM 1559 C C . ALA A 1 194 ? -15.465 -9.094 -43.776 1.00 51.75 194 ALA A C 1
ATOM 1561 O O . ALA A 1 194 ? -15.636 -10.169 -44.347 1.00 51.75 194 ALA A O 1
ATOM 1562 N N . THR A 1 195 ? -15.086 -9.007 -42.503 1.00 48.16 195 THR A N 1
ATOM 1563 C CA . THR A 1 195 ? -14.943 -10.165 -41.619 1.00 48.16 195 THR A CA 1
ATOM 1564 C C . THR A 1 195 ? -16.282 -10.440 -40.944 1.00 48.16 195 THR A C 1
ATOM 1566 O O . THR A 1 195 ? -16.687 -9.712 -40.037 1.00 48.16 195 THR A O 1
ATOM 1569 N N . GLU A 1 196 ? -16.968 -11.490 -41.390 1.00 48.50 196 GLU A N 1
ATOM 1570 C CA . GLU A 1 196 ? -18.032 -12.139 -40.625 1.00 48.50 196 GLU A CA 1
ATOM 1571 C C . GLU A 1 196 ? -17.423 -12.810 -39.383 1.00 48.50 196 GLU A C 1
ATOM 1573 O O . GLU A 1 196 ? -16.398 -13.490 -39.456 1.00 48.50 196 GLU A O 1
ATOM 1578 N N . LEU A 1 197 ? -18.029 -12.567 -38.220 1.00 55.44 197 LEU A N 1
ATOM 1579 C CA . LEU A 1 197 ? -17.619 -13.149 -36.943 1.00 55.44 197 LEU A CA 1
ATOM 1580 C C . LEU A 1 197 ? -18.104 -14.608 -36.848 1.00 55.44 197 LEU A C 1
ATOM 1582 O O . LEU A 1 197 ? -19.285 -14.857 -37.103 1.00 55.44 197 LEU A O 1
ATOM 1586 N N . PRO A 1 198 ? -17.257 -15.568 -36.433 1.00 65.25 198 PRO A N 1
ATOM 1587 C CA . PRO A 1 198 ? -17.707 -16.927 -36.155 1.00 65.25 198 PRO A CA 1
ATOM 1588 C C . PRO A 1 198 ? -18.565 -16.993 -34.875 1.00 65.25 198 PRO A C 1
ATOM 1590 O O . PRO A 1 198 ? -18.404 -16.162 -33.973 1.00 65.25 198 PRO A O 1
ATOM 1593 N N . PRO A 1 199 ? -19.476 -17.982 -34.774 1.00 60.16 199 PRO A N 1
ATOM 1594 C CA . PRO A 1 199 ? -20.380 -18.122 -33.643 1.00 60.16 199 PRO A CA 1
ATOM 1595 C C . PRO A 1 199 ? -19.649 -18.499 -32.351 1.00 60.16 199 PRO A C 1
ATOM 1597 O O . PRO A 1 199 ? -18.681 -19.257 -32.326 1.00 60.16 199 PRO A O 1
ATOM 1600 N N . ASN A 1 200 ? -20.177 -17.927 -31.276 1.00 62.09 200 ASN A N 1
ATOM 1601 C CA . ASN A 1 200 ? -19.727 -17.975 -29.895 1.00 62.09 200 ASN A CA 1
ATOM 1602 C C . ASN A 1 200 ? -19.699 -19.424 -29.361 1.00 62.09 200 ASN A C 1
ATOM 1604 O O . ASN A 1 200 ? -20.744 -19.980 -29.022 1.00 62.09 200 ASN A O 1
ATOM 1608 N N . VAL A 1 201 ? -18.515 -20.040 -29.300 1.00 62.34 201 VAL A N 1
ATOM 1609 C CA . VAL A 1 201 ? -18.313 -21.339 -28.641 1.00 62.34 201 VAL A CA 1
ATOM 1610 C C . VAL A 1 201 ? -18.111 -21.081 -27.150 1.00 62.34 201 VAL A C 1
ATOM 1612 O O . VAL A 1 201 ? -17.105 -20.504 -26.742 1.00 62.34 201 VAL A O 1
ATOM 1615 N N . VAL A 1 202 ? -19.096 -21.480 -26.347 1.00 70.94 202 VAL A N 1
ATOM 1616 C CA . VAL A 1 202 ? -19.027 -21.458 -24.881 1.00 70.94 202 VAL A CA 1
ATOM 1617 C C . VAL A 1 202 ? -18.053 -22.558 -24.436 1.00 70.94 202 VAL A C 1
ATOM 1619 O O . VAL A 1 202 ? -18.278 -23.711 -24.798 1.00 70.94 202 VAL A O 1
ATOM 1622 N N . PRO A 1 203 ? -16.970 -22.249 -23.701 1.00 67.69 203 PRO A N 1
ATOM 1623 C CA . PRO A 1 203 ? -16.090 -23.279 -23.164 1.00 67.69 203 PRO A CA 1
ATOM 1624 C C . PRO A 1 203 ? -16.755 -23.995 -21.981 1.00 67.69 203 PRO A C 1
ATOM 1626 O O . PRO A 1 203 ? -17.283 -23.348 -21.074 1.00 67.69 203 PRO A O 1
ATOM 1629 N N . ASP A 1 204 ? -16.705 -25.327 -22.005 1.00 71.38 204 ASP A N 1
ATOM 1630 C CA . ASP A 1 204 ? -17.167 -26.202 -20.925 1.00 71.38 204 ASP A CA 1
ATOM 1631 C C . ASP A 1 204 ? -16.413 -25.946 -19.602 1.00 71.38 204 ASP A C 1
ATOM 1633 O O . ASP A 1 204 ? -15.239 -25.550 -19.615 1.00 71.38 204 ASP A O 1
ATOM 1637 N N . PRO A 1 205 ? -17.059 -26.176 -18.441 1.00 73.75 205 PRO A N 1
ATOM 1638 C CA . PRO A 1 205 ? -16.424 -26.009 -17.139 1.00 73.75 205 PRO A CA 1
ATOM 1639 C C . PRO A 1 205 ? -15.324 -27.064 -16.906 1.00 73.75 205 PRO A C 1
ATOM 1641 O O . PRO A 1 205 ? -15.491 -28.227 -17.282 1.00 73.75 205 PRO A O 1
ATOM 1644 N N . PRO A 1 206 ? -14.199 -26.695 -16.262 1.00 66.88 206 PRO A N 1
ATOM 1645 C CA . PRO A 1 206 ? -13.122 -27.633 -15.976 1.00 66.88 206 PRO A CA 1
ATOM 1646 C C . PRO A 1 206 ? -13.559 -28.678 -14.941 1.00 66.88 206 PRO A C 1
ATOM 1648 O O . PRO A 1 206 ? -14.136 -28.345 -13.906 1.00 66.88 206 PRO A O 1
ATOM 1651 N N . ALA A 1 207 ? -13.250 -29.941 -15.238 1.00 61.75 207 ALA A N 1
ATOM 1652 C CA . ALA A 1 207 ? -13.470 -31.081 -14.357 1.00 61.75 207 ALA A CA 1
ATOM 1653 C C . ALA A 1 207 ? -12.733 -30.917 -13.013 1.00 61.75 207 ALA A C 1
ATOM 1655 O O . ALA A 1 207 ? -11.577 -30.490 -12.979 1.00 61.75 207 ALA A O 1
ATOM 1656 N N . GLU A 1 208 ? -13.412 -31.286 -11.923 1.00 61.44 208 GLU A N 1
ATOM 1657 C CA . GLU A 1 208 ? -12.869 -31.365 -10.564 1.00 61.44 208 GLU A CA 1
ATOM 1658 C C . GLU A 1 208 ? -11.585 -32.203 -10.529 1.00 61.44 208 GLU A C 1
ATOM 1660 O O . GLU A 1 208 ? -11.591 -33.416 -10.746 1.00 61.44 208 GLU A O 1
ATOM 1665 N N . VAL A 1 209 ? -10.467 -31.545 -10.227 1.00 66.25 209 VAL A N 1
ATOM 1666 C CA . VAL A 1 209 ? -9.197 -32.204 -9.926 1.00 66.25 209 VAL A CA 1
ATOM 1667 C C . VAL A 1 209 ? -9.190 -32.540 -8.436 1.00 66.25 209 VAL A C 1
ATOM 1669 O O . VAL A 1 209 ? -9.186 -31.646 -7.590 1.00 66.25 209 VAL A O 1
ATOM 1672 N N . ALA A 1 210 ? -9.205 -33.835 -8.121 1.00 66.50 210 ALA A N 1
ATOM 1673 C CA . ALA A 1 210 ? -9.091 -34.351 -6.759 1.00 66.50 210 ALA A CA 1
ATOM 1674 C C . ALA A 1 210 ? -7.766 -33.914 -6.089 1.00 66.50 210 ALA A C 1
ATOM 1676 O O . ALA A 1 210 ? -6.735 -33.836 -6.765 1.00 66.50 210 ALA A O 1
ATOM 1677 N N . PRO A 1 211 ? -7.752 -33.655 -4.767 1.00 61.84 211 PRO A N 1
ATOM 1678 C CA . PRO A 1 211 ? -6.547 -33.232 -4.062 1.00 61.84 211 PRO A CA 1
ATOM 1679 C C . PRO A 1 211 ? -5.524 -34.374 -3.962 1.00 61.84 211 PRO A C 1
ATOM 1681 O O . PRO A 1 211 ? -5.828 -35.474 -3.500 1.00 61.84 211 PRO A O 1
ATOM 1684 N N . ALA A 1 212 ? -4.292 -34.092 -4.391 1.00 55.62 212 ALA A N 1
ATOM 1685 C CA . ALA A 1 212 ? -3.153 -34.992 -4.263 1.00 55.62 212 ALA A CA 1
ATOM 1686 C C . ALA A 1 212 ? -2.716 -35.140 -2.793 1.00 55.62 212 ALA A C 1
ATOM 1688 O O . ALA A 1 212 ? -2.666 -34.167 -2.041 1.00 55.62 212 ALA A O 1
ATOM 1689 N N . ALA A 1 213 ? -2.383 -36.374 -2.408 1.00 63.91 213 ALA A N 1
ATOM 1690 C CA . ALA A 1 213 ? -1.896 -36.750 -1.084 1.00 63.91 213 ALA A CA 1
ATOM 1691 C C . ALA A 1 213 ? -0.577 -36.036 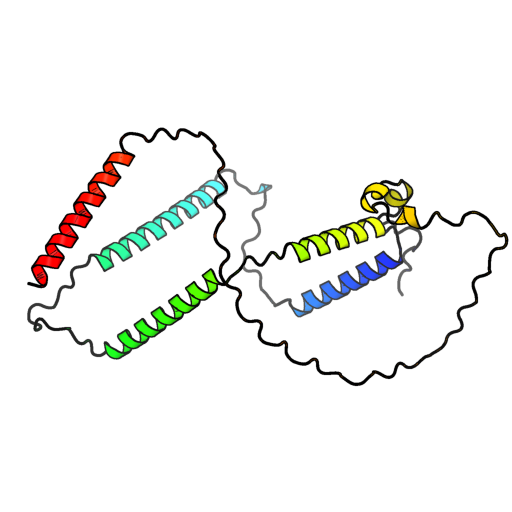-0.701 1.00 63.91 213 ALA A C 1
ATOM 1693 O O . ALA A 1 213 ? 0.232 -35.727 -1.583 1.00 63.91 213 ALA A O 1
ATOM 1694 N N . PRO A 1 214 ? -0.316 -35.803 0.601 1.00 63.06 214 PRO A N 1
ATOM 1695 C CA . PRO A 1 214 ? 0.884 -35.108 1.054 1.00 63.06 214 PRO A CA 1
ATOM 1696 C C . PRO A 1 214 ? 2.144 -35.953 0.826 1.00 63.06 214 PRO A C 1
ATOM 1698 O O . PRO A 1 214 ? 2.277 -37.072 1.322 1.00 63.06 214 PRO A O 1
ATOM 1701 N N . VAL A 1 215 ? 3.091 -35.387 0.077 1.00 59.22 215 VAL A N 1
ATOM 1702 C CA . VAL A 1 215 ? 4.437 -35.933 -0.121 1.00 59.22 215 VAL A CA 1
ATOM 1703 C C . VAL A 1 215 ? 5.241 -35.740 1.164 1.00 59.22 215 VAL A C 1
ATOM 1705 O O . VAL A 1 215 ? 5.389 -34.623 1.657 1.00 59.22 215 VAL A O 1
ATOM 1708 N N . ALA A 1 216 ? 5.760 -36.846 1.696 1.00 48.19 216 ALA A N 1
ATOM 1709 C CA . ALA A 1 216 ? 6.600 -36.891 2.885 1.00 48.19 216 ALA A CA 1
ATOM 1710 C C . ALA A 1 216 ? 7.807 -35.941 2.776 1.00 48.19 216 ALA A C 1
ATOM 1712 O O . ALA A 1 216 ? 8.578 -35.985 1.813 1.00 48.19 216 ALA A O 1
ATOM 1713 N N . ALA A 1 217 ? 7.972 -35.097 3.795 1.00 47.91 217 ALA A N 1
ATOM 1714 C CA . ALA A 1 217 ? 9.067 -34.150 3.919 1.00 47.91 217 ALA A CA 1
ATOM 1715 C C . ALA A 1 217 ? 10.421 -34.877 3.982 1.00 47.91 217 ALA A C 1
ATOM 1717 O O . ALA A 1 217 ? 10.737 -35.600 4.928 1.00 47.91 217 ALA A O 1
ATOM 1718 N N . ARG A 1 218 ? 11.242 -34.658 2.954 1.00 47.44 218 ARG A N 1
ATOM 1719 C CA . ARG A 1 218 ? 12.637 -35.091 2.895 1.00 47.44 218 ARG A CA 1
ATOM 1720 C C . ARG A 1 218 ? 13.478 -34.094 3.697 1.00 47.44 218 ARG A C 1
ATOM 1722 O O . ARG A 1 218 ? 13.656 -32.960 3.264 1.00 47.44 218 ARG A O 1
ATOM 1729 N N . ARG A 1 219 ? 13.980 -34.516 4.864 1.00 41.62 219 ARG A N 1
ATOM 1730 C CA . ARG A 1 219 ? 14.947 -33.755 5.673 1.00 41.62 219 ARG A CA 1
ATOM 1731 C C . ARG A 1 219 ? 16.206 -33.478 4.844 1.00 41.62 219 ARG A C 1
ATOM 1733 O O . ARG A 1 219 ? 16.874 -34.414 4.408 1.00 41.62 219 ARG A O 1
ATOM 1740 N N . VAL A 1 220 ? 16.517 -32.201 4.642 1.00 53.59 220 VAL A N 1
ATOM 1741 C CA . VAL A 1 220 ? 17.821 -31.738 4.161 1.00 53.59 220 VAL A CA 1
ATOM 1742 C C . VAL A 1 220 ? 18.607 -31.298 5.388 1.00 53.59 220 VAL A C 1
ATOM 1744 O O . VAL A 1 220 ? 18.194 -30.389 6.099 1.00 53.59 220 VAL A O 1
ATOM 1747 N N . ALA A 1 221 ? 19.709 -31.996 5.648 1.00 49.38 221 ALA A N 1
ATOM 1748 C CA . ALA A 1 221 ? 20.710 -31.593 6.617 1.00 49.38 221 ALA A CA 1
ATOM 1749 C C . ALA A 1 221 ? 21.564 -30.481 5.999 1.00 49.38 221 ALA A C 1
ATOM 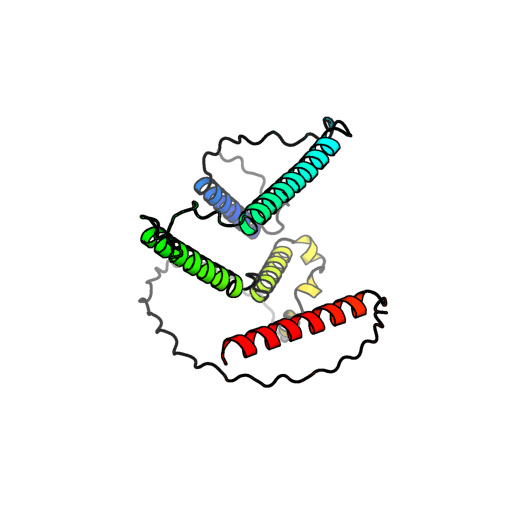1751 O O . ALA A 1 221 ? 22.249 -30.706 5.001 1.00 49.38 221 ALA A O 1
ATOM 1752 N N . THR A 1 222 ? 21.531 -29.298 6.598 1.00 46.84 222 THR A N 1
ATOM 1753 C CA . THR A 1 222 ? 22.567 -28.279 6.428 1.00 46.84 222 THR A CA 1
ATOM 1754 C C . THR A 1 222 ? 23.081 -27.934 7.811 1.00 46.84 222 THR A C 1
ATOM 1756 O O . THR A 1 222 ? 22.359 -27.343 8.608 1.00 46.84 222 THR A O 1
ATOM 1759 N N . GLY A 1 223 ? 24.306 -28.381 8.085 1.00 45.06 223 GLY A N 1
ATOM 1760 C CA . GLY A 1 223 ? 25.108 -27.896 9.196 1.00 45.06 223 GLY A CA 1
ATOM 1761 C C . GLY A 1 223 ? 25.523 -26.448 8.955 1.00 45.06 223 GLY A C 1
ATOM 1762 O O . GLY A 1 223 ? 25.790 -26.045 7.820 1.00 45.06 223 GLY A O 1
ATOM 1763 N N . GLY A 1 224 ? 25.548 -25.698 10.043 1.00 40.47 224 GLY A N 1
ATOM 1764 C CA . GLY A 1 224 ? 26.007 -24.326 10.145 1.00 40.47 224 GLY A CA 1
ATOM 1765 C C . GLY A 1 224 ? 26.133 -24.037 11.629 1.00 40.47 224 GLY A C 1
ATOM 1766 O O . GLY A 1 224 ? 25.130 -23.791 12.290 1.00 40.47 224 GLY A O 1
ATOM 1767 N N . ASP A 1 225 ? 27.350 -24.204 12.135 1.00 44.97 225 ASP A N 1
ATOM 1768 C CA . ASP A 1 225 ? 27.733 -23.922 13.510 1.00 44.97 225 ASP A CA 1
ATOM 1769 C C . ASP A 1 225 ? 27.702 -22.403 13.727 1.00 44.97 225 ASP A C 1
ATOM 1771 O O . ASP A 1 225 ? 28.654 -21.708 13.382 1.00 44.97 225 ASP A O 1
ATOM 1775 N N . ASP A 1 226 ? 26.603 -21.898 14.283 1.00 45.38 226 ASP A N 1
ATOM 1776 C CA . ASP A 1 226 ? 26.562 -20.609 14.968 1.00 45.38 226 ASP A CA 1
ATOM 1777 C C . ASP A 1 226 ? 26.252 -20.905 16.443 1.00 45.38 226 ASP A C 1
ATOM 1779 O O . ASP A 1 226 ? 25.103 -21.120 16.832 1.00 45.38 226 ASP A O 1
ATOM 1783 N N . GLU A 1 227 ? 27.306 -20.980 17.262 1.00 48.44 227 GLU A N 1
ATOM 1784 C CA . GLU A 1 227 ? 27.197 -20.975 18.722 1.00 48.44 227 GLU A CA 1
ATOM 1785 C C . GLU A 1 227 ? 26.590 -19.638 19.164 1.00 48.44 227 GLU A C 1
ATOM 1787 O O . GLU A 1 227 ? 27.277 -18.627 19.325 1.00 48.44 227 GLU A O 1
ATOM 1792 N N . VAL A 1 228 ? 25.277 -19.632 19.375 1.00 49.16 228 VAL A N 1
ATOM 1793 C CA . VAL A 1 228 ? 24.619 -18.622 20.197 1.00 49.16 228 VAL A CA 1
ATOM 1794 C C . VAL A 1 228 ? 24.887 -19.015 21.644 1.00 49.16 228 VAL A C 1
ATOM 1796 O O . VAL A 1 228 ? 24.288 -19.947 22.175 1.00 49.16 228 VAL A O 1
ATOM 1799 N N . VAL A 1 229 ? 25.843 -18.327 22.264 1.00 49.75 229 VAL A N 1
ATOM 1800 C CA . VAL A 1 229 ? 26.070 -18.379 23.710 1.00 49.75 229 VAL A CA 1
ATOM 1801 C C . VAL A 1 229 ? 24.825 -17.800 24.377 1.00 49.75 229 VAL A C 1
ATOM 1803 O O . VAL A 1 229 ? 24.680 -16.582 24.474 1.00 49.75 229 VAL A O 1
ATOM 1806 N N . ALA A 1 230 ? 23.909 -18.681 24.779 1.00 50.28 230 ALA A N 1
ATOM 1807 C CA . ALA A 1 230 ? 22.800 -18.336 25.652 1.00 50.28 230 ALA A CA 1
ATOM 1808 C C . ALA A 1 230 ? 23.390 -17.789 26.954 1.00 50.28 230 ALA A C 1
ATOM 1810 O O . ALA A 1 230 ? 24.173 -18.449 27.637 1.00 50.28 230 ALA A O 1
ATOM 1811 N N . THR A 1 231 ? 23.071 -16.539 27.256 1.00 52.91 231 THR A N 1
ATOM 1812 C CA . THR A 1 231 ? 23.368 -15.939 28.551 1.00 52.91 231 THR A CA 1
ATOM 1813 C C . THR A 1 231 ? 22.543 -16.659 29.614 1.00 52.91 231 THR A C 1
ATOM 1815 O O . THR A 1 231 ? 21.345 -16.841 29.415 1.00 52.91 231 THR A O 1
ATOM 1818 N N . ASP A 1 232 ? 23.163 -17.024 30.742 1.00 51.09 232 ASP A N 1
ATOM 1819 C CA . ASP A 1 232 ? 22.575 -17.780 31.870 1.00 51.09 232 ASP A CA 1
ATOM 1820 C C . ASP A 1 232 ? 21.244 -17.215 32.438 1.00 51.09 232 ASP A C 1
ATOM 1822 O O . ASP A 1 232 ? 20.618 -17.844 33.292 1.00 51.09 232 ASP A O 1
ATOM 1826 N N . GLU A 1 233 ? 20.794 -16.039 31.988 1.00 56.34 233 GLU A N 1
ATOM 1827 C CA . GLU A 1 233 ? 19.496 -15.448 32.335 1.00 56.34 233 GLU A CA 1
ATOM 1828 C C . GLU A 1 233 ? 18.316 -16.032 31.534 1.00 56.34 233 GLU A C 1
ATOM 1830 O O . GLU A 1 233 ? 17.258 -16.233 32.122 1.00 56.34 233 GLU A O 1
ATOM 1835 N N . GLU A 1 234 ? 18.475 -16.392 30.252 1.00 54.50 234 GLU A N 1
ATOM 1836 C CA . GLU A 1 234 ? 17.353 -16.910 29.433 1.00 54.50 234 GLU A CA 1
ATOM 1837 C C . GLU A 1 234 ? 16.958 -18.340 29.820 1.00 54.50 234 GLU A C 1
ATOM 1839 O O . GLU A 1 234 ? 15.781 -18.685 29.837 1.00 54.50 234 GLU A O 1
ATOM 1844 N N . VAL A 1 235 ? 17.929 -19.159 30.235 1.00 52.97 235 VAL A N 1
ATOM 1845 C CA . VAL A 1 235 ? 17.652 -20.520 30.718 1.00 52.97 235 VAL A CA 1
ATOM 1846 C C . VAL A 1 235 ? 16.875 -20.482 32.039 1.00 52.97 235 VAL A C 1
ATOM 1848 O O . VAL A 1 235 ? 16.118 -21.398 32.331 1.00 52.97 235 VAL A O 1
ATOM 1851 N N . LYS A 1 236 ? 17.006 -19.418 32.841 1.00 52.84 236 LYS A N 1
ATOM 1852 C CA . LYS A 1 236 ? 16.307 -19.302 34.127 1.00 52.84 236 LYS A CA 1
ATOM 1853 C C . LYS A 1 236 ? 14.814 -19.001 33.978 1.00 52.84 236 LYS A C 1
ATOM 1855 O O . LYS A 1 236 ? 14.035 -19.507 34.779 1.00 52.84 236 LYS A O 1
ATOM 1860 N N . GLU A 1 237 ? 14.417 -18.239 32.958 1.00 54.06 237 GLU A N 1
ATOM 1861 C CA . GLU A 1 237 ? 13.000 -17.945 32.688 1.00 54.06 237 GLU A CA 1
ATOM 1862 C C . GLU A 1 237 ? 12.243 -19.155 32.113 1.00 54.06 237 GLU A C 1
ATOM 1864 O O . GLU A 1 237 ? 11.045 -19.296 32.356 1.00 54.06 237 GLU A O 1
ATOM 1869 N N . GLU A 1 238 ? 12.921 -20.073 31.412 1.00 55.78 238 GLU A N 1
ATOM 1870 C CA . GLU A 1 238 ? 12.281 -21.309 30.935 1.00 55.78 238 GLU A CA 1
ATOM 1871 C C . GLU A 1 238 ? 11.950 -22.285 32.080 1.00 55.78 238 GLU A C 1
ATOM 1873 O O . GLU A 1 238 ? 10.890 -22.908 32.051 1.00 55.78 238 GLU A O 1
ATOM 1878 N N . TYR A 1 239 ? 12.771 -22.366 33.138 1.00 54.47 239 TYR A N 1
ATOM 1879 C CA . TYR A 1 239 ? 12.477 -23.245 34.284 1.00 54.47 239 TYR A CA 1
ATOM 1880 C C . TYR A 1 239 ? 11.370 -22.714 35.210 1.00 54.47 239 TYR A C 1
ATOM 1882 O O . TYR A 1 239 ? 10.647 -23.519 35.792 1.00 54.47 239 TYR A O 1
ATOM 1890 N N . GLU A 1 240 ? 11.188 -21.393 35.331 1.00 58.59 240 GLU A N 1
ATOM 1891 C CA . GLU A 1 240 ? 10.093 -20.828 36.142 1.00 58.59 240 GLU A CA 1
ATOM 1892 C C . GLU A 1 240 ? 8.716 -21.014 35.475 1.00 58.59 240 GLU A C 1
ATOM 1894 O O . GLU A 1 240 ? 7.709 -21.161 36.168 1.00 58.59 240 GLU A O 1
ATOM 1899 N N . ASN A 1 241 ? 8.657 -21.085 34.140 1.00 54.34 241 ASN A N 1
ATOM 1900 C CA . ASN A 1 241 ? 7.400 -21.317 33.422 1.00 54.34 241 ASN A CA 1
ATOM 1901 C C . ASN A 1 241 ? 6.934 -22.782 33.477 1.00 54.34 241 ASN A C 1
ATOM 1903 O O . ASN A 1 241 ? 5.733 -23.026 33.596 1.00 54.34 241 ASN A O 1
ATOM 1907 N N . GLU A 1 242 ? 7.848 -23.758 33.450 1.00 62.47 242 GLU A N 1
ATOM 1908 C CA . GLU A 1 242 ? 7.477 -25.180 33.559 1.00 62.47 242 GLU A CA 1
ATOM 1909 C C . GLU A 1 242 ? 6.987 -25.568 34.966 1.00 62.47 242 GLU A C 1
ATOM 1911 O O . GLU A 1 242 ? 6.162 -26.474 35.113 1.00 62.47 242 GLU A O 1
ATOM 1916 N N . GLU A 1 243 ? 7.474 -24.894 36.013 1.00 66.12 243 GLU A N 1
ATOM 1917 C CA . GLU A 1 243 ? 7.022 -25.130 37.390 1.00 66.12 243 GLU A CA 1
ATOM 1918 C C . GLU A 1 243 ? 5.605 -24.568 37.615 1.00 66.12 243 GLU A C 1
ATOM 1920 O O . GLU A 1 243 ? 4.793 -25.193 38.298 1.00 66.12 243 GLU A O 1
ATOM 1925 N N . PHE A 1 244 ? 5.261 -23.462 36.945 1.00 55.34 244 PHE A N 1
ATOM 1926 C CA . PHE A 1 244 ? 3.936 -22.842 37.026 1.00 55.34 244 PHE A CA 1
ATOM 1927 C C . PHE A 1 244 ? 2.850 -23.607 36.243 1.00 55.34 244 PHE A C 1
ATOM 1929 O O . PHE A 1 244 ? 1.698 -23.651 36.675 1.00 55.34 244 PHE A O 1
ATOM 1936 N N . GLU A 1 245 ? 3.189 -24.241 35.112 1.00 69.88 245 GLU A N 1
ATOM 1937 C CA . GLU A 1 245 ? 2.232 -25.077 34.363 1.00 69.88 245 GLU A CA 1
ATOM 1938 C C . GLU A 1 245 ? 1.857 -26.361 35.120 1.00 69.88 245 GLU A C 1
ATOM 1940 O O . GLU A 1 245 ? 0.693 -26.763 35.096 1.00 69.88 245 GLU A O 1
ATOM 1945 N N . LYS A 1 246 ? 2.792 -26.964 35.865 1.00 68.62 246 LYS A N 1
ATOM 1946 C CA . LYS A 1 246 ? 2.503 -28.162 36.675 1.00 68.62 246 LYS A CA 1
ATOM 1947 C C . LYS A 1 246 ? 1.588 -27.888 37.863 1.00 68.62 246 LYS A C 1
ATOM 1949 O O . LYS A 1 246 ? 0.734 -28.717 38.164 1.00 68.62 246 LYS A O 1
ATOM 1954 N N . GLU A 1 247 ? 1.728 -26.733 38.513 1.00 71.62 247 GLU A N 1
ATOM 1955 C CA . GLU A 1 247 ? 0.858 -26.356 39.636 1.00 71.62 247 GLU A CA 1
ATOM 1956 C C . GLU A 1 247 ? -0.601 -26.154 39.174 1.00 71.62 247 GLU A C 1
ATOM 1958 O O . GLU A 1 247 ? -1.540 -26.527 39.876 1.00 71.62 247 GLU A O 1
ATOM 1963 N N . TYR A 1 248 ? -0.802 -25.666 37.944 1.00 71.12 248 TYR A N 1
ATOM 1964 C CA . TYR A 1 248 ? -2.135 -25.504 37.353 1.00 71.12 248 TYR A CA 1
ATOM 1965 C C . TYR A 1 248 ? -2.801 -26.824 36.943 1.00 71.12 248 TYR A C 1
ATOM 1967 O O . TYR A 1 248 ? -4.026 -26.937 37.036 1.00 71.12 248 TYR A O 1
ATOM 1975 N N . GLU A 1 249 ? -2.036 -27.819 36.488 1.00 75.12 249 GLU A N 1
ATOM 1976 C CA . GLU A 1 249 ? -2.592 -29.138 36.156 1.00 75.12 249 GLU A CA 1
ATOM 1977 C C . GLU A 1 249 ? -3.007 -29.915 37.418 1.00 75.12 249 GLU A C 1
ATOM 1979 O O . GLU A 1 249 ? -4.079 -30.526 37.432 1.00 75.12 249 GLU A O 1
ATOM 1984 N N . GLU A 1 250 ? -2.241 -29.819 38.512 1.00 71.19 250 GLU A N 1
ATOM 1985 C CA . GLU A 1 250 ? -2.578 -30.482 39.782 1.00 71.19 250 GLU A CA 1
ATOM 1986 C C . GLU A 1 250 ? -3.815 -29.874 40.475 1.00 71.19 250 GLU A C 1
ATOM 1988 O O . GLU A 1 250 ? -4.616 -30.611 41.061 1.00 71.19 250 GLU A O 1
ATOM 1993 N N . GLU A 1 251 ? -4.032 -28.556 40.381 1.00 70.88 251 GLU A N 1
ATOM 1994 C CA . GLU A 1 251 ? -5.259 -27.923 40.894 1.00 70.88 251 GLU A CA 1
ATOM 1995 C C . GLU A 1 251 ? -6.504 -28.290 40.071 1.00 70.88 251 GLU A C 1
ATOM 1997 O O . GLU A 1 251 ? -7.609 -28.375 40.618 1.00 70.88 251 GLU A O 1
ATOM 2002 N N . PHE A 1 252 ? -6.349 -28.542 38.768 1.00 69.94 252 PHE A N 1
ATOM 2003 C CA . PHE A 1 252 ? -7.473 -28.901 37.905 1.00 69.94 252 PHE A CA 1
ATOM 2004 C C . PHE A 1 252 ? -7.954 -30.334 38.172 1.00 69.94 252 PHE A C 1
ATOM 2006 O O . PHE A 1 252 ? -9.162 -30.564 38.278 1.00 69.94 252 PHE A O 1
ATOM 2013 N N . GLU A 1 253 ? -7.037 -31.283 38.385 1.00 72.44 253 GLU A N 1
ATOM 2014 C CA . GLU A 1 253 ? -7.383 -32.679 38.689 1.00 72.44 253 GLU A CA 1
ATOM 2015 C C . GLU A 1 253 ? -8.041 -32.862 40.067 1.00 72.44 253 GLU A C 1
ATOM 2017 O O . GLU A 1 253 ? -8.881 -33.746 40.235 1.00 72.44 253 GLU A O 1
ATOM 2022 N N . GLN A 1 254 ? -7.744 -32.003 41.049 1.00 63.28 254 GLN A N 1
ATOM 2023 C CA . GLN A 1 254 ? -8.399 -32.052 42.365 1.00 63.28 254 GLN A CA 1
ATOM 2024 C C . GLN A 1 254 ? -9.829 -31.496 42.368 1.00 63.28 254 GLN A C 1
ATOM 2026 O O . GLN A 1 254 ? -10.563 -31.713 43.332 1.00 63.28 254 GLN A O 1
ATOM 2031 N N . SER A 1 255 ? -10.240 -30.787 41.314 1.00 60.31 255 SER A N 1
ATOM 2032 C CA . SER A 1 255 ? -11.579 -30.191 41.221 1.00 60.31 255 SER A CA 1
ATOM 2033 C C . SER A 1 255 ? -12.645 -31.121 40.626 1.00 60.31 255 SER A C 1
ATOM 2035 O O . SER A 1 255 ?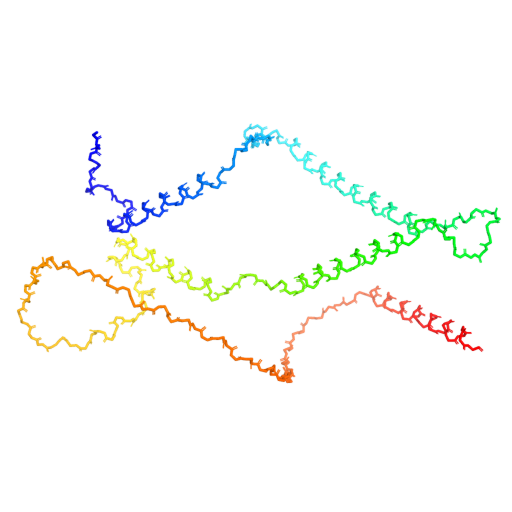 -13.838 -30.858 40.796 1.00 60.31 255 SER A O 1
ATOM 2037 N N . ASP A 1 256 ? -12.220 -32.218 39.989 1.00 59.59 256 ASP A N 1
ATOM 2038 C CA . ASP A 1 256 ? -13.086 -33.203 39.320 1.00 59.59 256 ASP A CA 1
ATOM 2039 C C . ASP A 1 256 ? -13.238 -34.534 40.099 1.00 59.59 256 ASP A C 1
ATOM 2041 O O . ASP A 1 256 ? -13.934 -35.444 39.634 1.00 59.59 256 ASP A O 1
ATOM 2045 N N . ALA A 1 257 ? -12.640 -34.647 41.294 1.00 52.03 257 ALA A N 1
ATOM 2046 C CA . ALA A 1 257 ? -12.775 -35.780 42.225 1.00 52.03 257 ALA A CA 1
ATOM 2047 C C . ALA A 1 257 ? -13.686 -35.451 43.422 1.00 52.03 257 ALA A C 1
ATOM 2049 O O . ALA A 1 257 ? -14.487 -36.338 43.810 1.00 52.03 257 ALA A O 1
#

Secondary structure (DSSP, 8-state):
------TTS--S-SSHHHHHHHHHHHHHHHHHHHHH-------SPPPPPTTT--TTHHHHHHHHHHHHHHHHHHHHHHHHHHHHH------TTS-SS----TTHHHHHHHHHHHHHHHHHHHHHHHH---S--HHHHHHHHHHHHHHHHHH-HHHHHTTTTTTTSTTGGGGS-S--S----PPPPPP--------PPPP--PPPPPP--PPPPPPP--PPP----------TTHHHHHHHHHHHHHHHHHHHHTT--

Radius of gyration: 36.59 Å; chains: 1; bounding box: 60×64×106 Å

Sequence (257 aa):
MRKGTNKRTNVSYGNPIIADIEHQKMMLRHREQLKKMQCSIDNNPPAPQPHLQLFGRDYFAKKRATTEAAFQDLKMIQSIARTMTRPVEAPRGLPSGPIKSLNHSHRKKELFRITMENHLLLERLEKTQPMMNNQKLEEEAVARRLHMINCSYSARRNGLYDDLLGKRTHKLKLSKTGAESAPTLPAIENQTHATELPPNVVPDPPAEVAPAAPVAARRVATGGDDEVVATDEEVKEEYENEEFEKEYEEEFEQSDA